Protein AF-A0A0K0DNT7-F1 (afdb_monomer)

Radius of gyration: 26.73 Å; Cα contacts (8 Å, |Δi|>4): 249; chains: 1; bounding box: 88×48×44 Å

Structure (mmCIF, N/CA/C/O backbone):
data_AF-A0A0K0DNT7-F1
#
_entry.id   AF-A0A0K0DNT7-F1
#
loop_
_atom_site.group_PDB
_atom_site.id
_atom_site.type_symbol
_atom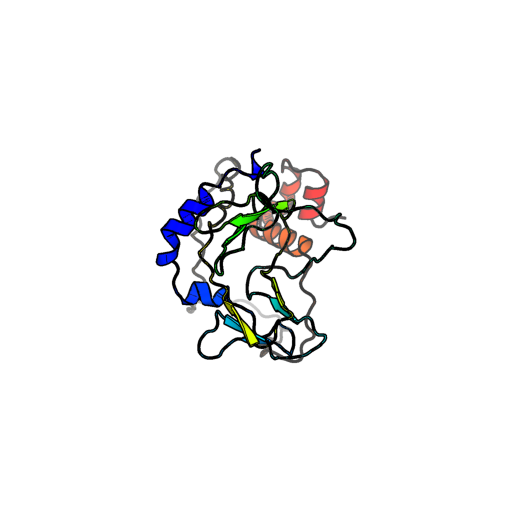_site.label_atom_id
_atom_site.label_alt_id
_atom_site.label_comp_id
_atom_site.label_asym_id
_atom_site.label_entity_id
_atom_site.label_seq_id
_atom_site.pdbx_PDB_ins_code
_atom_site.Cartn_x
_atom_site.Cartn_y
_atom_site.Cartn_z
_atom_site.occupancy
_atom_site.B_iso_or_equiv
_atom_site.auth_seq_id
_atom_site.auth_comp_id
_atom_site.auth_asym_id
_atom_site.auth_atom_id
_atom_site.pdbx_PDB_model_num
ATOM 1 N N . LEU A 1 1 ? 7.095 18.318 13.499 1.00 59.53 1 LEU A N 1
ATOM 2 C CA . LEU A 1 1 ? 7.289 17.580 14.770 1.00 59.53 1 LEU A CA 1
ATOM 3 C C . LEU A 1 1 ? 6.217 16.509 14.920 1.00 59.53 1 LEU A C 1
ATOM 5 O O . LEU A 1 1 ? 6.588 15.374 15.167 1.00 59.53 1 LEU A O 1
ATOM 9 N N . ASP A 1 2 ? 4.944 16.839 14.677 1.00 76.69 2 ASP A N 1
ATOM 10 C CA . ASP A 1 2 ? 3.830 15.874 14.696 1.00 76.69 2 ASP A CA 1
ATOM 11 C C . ASP A 1 2 ? 4.021 14.679 13.737 1.00 76.69 2 ASP A C 1
ATOM 13 O O . ASP A 1 2 ? 3.793 13.539 14.111 1.00 76.69 2 ASP A O 1
ATOM 17 N N . ASP A 1 3 ? 4.588 14.905 12.546 1.00 83.25 3 ASP A N 1
ATOM 18 C CA . ASP A 1 3 ? 4.867 13.862 11.538 1.00 83.25 3 ASP A CA 1
ATOM 19 C C . ASP A 1 3 ? 5.782 12.729 12.025 1.00 83.25 3 ASP A C 1
ATOM 21 O O . ASP A 1 3 ? 5.797 11.668 11.407 1.00 83.25 3 ASP A O 1
ATOM 25 N N . MET A 1 4 ? 6.539 12.947 13.106 1.00 84.44 4 MET A N 1
ATOM 26 C CA . MET A 1 4 ? 7.445 11.962 13.707 1.00 84.44 4 MET A CA 1
ATOM 27 C C . MET A 1 4 ? 6.843 11.259 14.926 1.00 84.44 4 MET A C 1
ATOM 29 O O . MET A 1 4 ? 7.483 10.376 15.498 1.00 84.44 4 MET A O 1
ATOM 33 N N . LEU A 1 5 ? 5.628 11.629 15.335 1.00 88.56 5 LEU A N 1
ATOM 34 C CA . LEU A 1 5 ? 4.928 10.964 16.424 1.00 88.56 5 LEU A CA 1
ATOM 35 C C . LEU A 1 5 ? 4.275 9.686 15.903 1.00 88.56 5 LEU A C 1
ATOM 37 O O . LEU A 1 5 ? 3.457 9.702 14.984 1.00 88.56 5 LEU A O 1
ATOM 41 N N . ARG A 1 6 ? 4.661 8.560 16.506 1.00 91.38 6 ARG A N 1
ATOM 42 C CA . ARG A 1 6 ? 4.090 7.248 16.205 1.00 91.38 6 ARG A CA 1
ATOM 43 C C . ARG A 1 6 ? 2.607 7.238 16.612 1.00 91.38 6 ARG A C 1
ATOM 45 O O . ARG A 1 6 ? 2.312 7.495 17.780 1.00 91.38 6 ARG A O 1
ATOM 52 N N . PRO A 1 7 ? 1.670 6.953 15.693 1.00 92.06 7 PRO A N 1
ATOM 53 C CA . PRO A 1 7 ? 0.245 7.034 15.992 1.00 92.06 7 PRO A CA 1
ATOM 54 C C . PRO A 1 7 ? -0.235 5.827 16.810 1.00 92.06 7 PRO A C 1
ATOM 56 O O . PRO A 1 7 ? 0.039 4.684 16.454 1.00 92.06 7 PRO A O 1
ATOM 59 N N . ALA A 1 8 ? -1.057 6.056 17.840 1.00 92.75 8 ALA A N 1
ATOM 60 C CA . ALA A 1 8 ? -1.612 4.984 18.682 1.00 92.75 8 ALA A CA 1
ATOM 61 C C . ALA A 1 8 ? -2.459 3.957 17.896 1.00 92.75 8 ALA A C 1
ATOM 63 O O . ALA A 1 8 ? -2.494 2.777 18.243 1.00 92.75 8 ALA A O 1
ATOM 64 N N . LYS A 1 9 ? -3.101 4.389 16.795 1.00 91.75 9 LYS A N 1
ATOM 65 C CA . LYS A 1 9 ? -3.813 3.506 15.851 1.00 91.75 9 LYS A CA 1
ATOM 66 C C . LYS A 1 9 ? -2.901 2.395 15.311 1.00 91.75 9 LYS A C 1
ATOM 68 O O . LYS A 1 9 ? -3.338 1.256 15.177 1.00 91.75 9 LYS A O 1
ATOM 73 N N . PHE A 1 10 ? -1.640 2.720 15.016 1.00 93.75 10 PHE A N 1
ATOM 74 C CA . PHE A 1 10 ? -0.671 1.756 14.497 1.00 93.75 10 PHE A CA 1
ATOM 75 C C . PHE A 1 10 ? -0.321 0.695 15.545 1.00 93.75 10 PHE A C 1
ATOM 77 O O . PHE A 1 10 ? -0.323 -0.494 15.230 1.00 93.75 10 PHE A O 1
ATOM 84 N N . ASP A 1 11 ? -0.115 1.099 16.800 1.00 93.31 11 ASP A N 1
ATOM 85 C CA . ASP A 1 11 ? 0.171 0.164 17.897 1.00 93.31 11 ASP A CA 1
ATOM 86 C C . ASP A 1 11 ? -1.003 -0.772 18.182 1.00 93.31 11 ASP A C 1
ATOM 88 O O . ASP A 1 11 ? -0.809 -1.971 18.390 1.00 93.31 11 ASP A O 1
ATOM 92 N N . PHE A 1 12 ? -2.228 -0.250 18.113 1.00 92.94 12 PHE A N 1
ATOM 93 C CA . PHE A 1 12 ? -3.435 -1.059 18.236 1.00 92.94 12 PHE A CA 1
ATOM 94 C C . PHE A 1 12 ? -3.534 -2.130 17.137 1.00 92.94 12 PHE A C 1
ATOM 96 O O . PHE A 1 12 ? -3.793 -3.298 17.435 1.00 92.94 12 PHE A O 1
ATOM 103 N N . ILE A 1 13 ? -3.291 -1.763 15.873 1.00 93.50 13 ILE A N 1
ATOM 104 C CA . ILE A 1 13 ? -3.304 -2.716 14.749 1.00 93.50 13 ILE A CA 1
ATOM 105 C C . ILE A 1 13 ? -2.209 -3.772 14.938 1.00 93.50 13 ILE A C 1
ATOM 107 O O . ILE A 1 13 ? -2.467 -4.966 14.804 1.00 93.50 13 ILE A O 1
ATOM 111 N N . LEU A 1 14 ? -0.998 -3.364 15.323 1.00 92.88 14 LEU A N 1
ATOM 112 C CA . LEU A 1 14 ? 0.107 -4.300 15.530 1.00 92.88 14 LEU A CA 1
ATOM 113 C C . LEU A 1 14 ? -0.177 -5.292 16.674 1.00 92.88 14 LEU A C 1
ATOM 115 O O . LEU A 1 14 ? 0.165 -6.472 16.564 1.00 92.88 14 LEU A O 1
ATOM 119 N N . GLY A 1 15 ? -0.848 -4.846 17.740 1.00 92.31 15 GLY A N 1
ATOM 120 C CA . GLY A 1 15 ? -1.302 -5.703 18.841 1.00 92.31 15 GLY A CA 1
ATOM 121 C C . GLY A 1 15 ? -2.483 -6.626 18.495 1.00 92.31 15 GLY A C 1
ATOM 122 O O . GLY A 1 15 ? -2.735 -7.591 19.219 1.00 92.31 15 GLY A O 1
ATOM 123 N N . SER A 1 16 ? -3.192 -6.358 17.392 1.00 89.75 16 SER A N 1
ATOM 124 C CA . SER A 1 16 ? -4.379 -7.103 16.936 1.00 89.75 16 SER A CA 1
ATOM 125 C C . SER A 1 16 ? -4.185 -7.873 15.615 1.00 89.75 16 SER A C 1
ATOM 127 O O . SER A 1 16 ? -5.133 -8.457 15.089 1.00 89.75 16 SER A O 1
ATOM 129 N N . GLN A 1 17 ? -2.948 -7.972 15.113 1.00 84.62 17 GLN A N 1
ATOM 130 C CA . GLN A 1 17 ? -2.619 -8.660 13.853 1.00 84.62 17 GLN A CA 1
ATOM 131 C C . GLN A 1 17 ? -2.946 -10.170 13.831 1.00 84.62 17 GLN A C 1
ATOM 133 O O . GLN A 1 17 ? -3.326 -10.722 12.803 1.00 84.62 17 GLN A O 1
ATOM 138 N N . GLN A 1 18 ? -2.814 -10.846 14.971 1.00 83.19 18 GLN A N 1
ATOM 139 C CA . GLN A 1 18 ? -3.161 -12.255 15.199 1.00 83.19 18 GLN A CA 1
ATOM 140 C C . GLN A 1 18 ? -4.662 -12.553 15.052 1.00 83.19 18 GLN A C 1
ATOM 142 O O . GLN A 1 18 ? -5.032 -13.702 14.823 1.00 83.19 18 GLN A O 1
ATOM 147 N N . LEU A 1 19 ? -5.526 -11.540 15.192 1.00 85.25 19 LEU A N 1
ATOM 148 C CA . LEU A 1 19 ? -6.973 -11.666 15.011 1.00 85.25 19 LEU A CA 1
ATOM 149 C C . LEU A 1 19 ? -7.369 -11.628 13.530 1.00 85.25 19 LEU A C 1
ATOM 151 O O . LEU A 1 19 ? -8.496 -11.985 13.184 1.00 85.25 19 LEU A O 1
ATOM 155 N N . ILE A 1 20 ? -6.462 -11.208 12.642 1.00 88.19 20 ILE A N 1
ATOM 156 C CA . ILE A 1 20 ? -6.735 -11.112 11.210 1.00 88.19 20 ILE A CA 1
ATOM 157 C C . ILE A 1 20 ? -6.593 -12.492 10.571 1.00 88.19 20 ILE A C 1
ATOM 159 O O . ILE A 1 20 ? -5.488 -12.992 10.343 1.00 88.19 20 ILE A O 1
ATOM 163 N N . GLY A 1 21 ? -7.736 -13.094 10.243 1.00 90.69 21 GLY A N 1
ATOM 164 C CA . GLY A 1 21 ? -7.794 -14.378 9.553 1.00 90.69 21 GLY A CA 1
ATOM 165 C C . GLY A 1 21 ? -7.072 -14.354 8.204 1.00 90.69 21 GLY A C 1
ATOM 166 O O . GLY A 1 21 ? -7.072 -13.347 7.493 1.00 90.69 21 GLY A O 1
ATOM 167 N N . ARG A 1 22 ? -6.493 -15.498 7.822 1.00 92.06 22 ARG A N 1
ATOM 168 C CA . ARG A 1 22 ? -5.750 -15.664 6.563 1.00 92.06 22 ARG A CA 1
ATOM 169 C C . ARG A 1 22 ? -6.555 -15.203 5.344 1.00 92.06 22 ARG A C 1
ATOM 171 O O . ARG A 1 22 ? -6.025 -14.450 4.543 1.00 92.06 22 ARG A O 1
ATOM 178 N N . GLN A 1 23 ? -7.835 -15.573 5.253 1.00 91.81 23 GLN A N 1
ATOM 179 C CA . GLN A 1 23 ? -8.710 -15.161 4.145 1.00 91.81 23 GLN A CA 1
ATOM 180 C C . GLN A 1 23 ? -8.767 -13.636 3.984 1.00 91.81 23 GLN A C 1
ATOM 182 O O . GLN A 1 23 ? -8.679 -13.129 2.871 1.00 91.81 23 GLN A O 1
ATOM 187 N N . THR A 1 24 ? -8.846 -12.892 5.092 1.00 90.00 24 THR A N 1
ATOM 188 C CA . THR A 1 24 ? -8.797 -11.427 5.057 1.00 90.00 24 THR A CA 1
ATOM 189 C C . THR A 1 24 ? -7.461 -10.951 4.505 1.00 90.00 24 THR A C 1
ATOM 191 O O . THR A 1 24 ? -7.443 -10.099 3.628 1.00 90.00 24 THR A O 1
ATOM 194 N N . GLN A 1 25 ? -6.338 -11.523 4.943 1.00 92.12 25 GLN A N 1
ATOM 195 C CA . GLN A 1 25 ? -5.030 -11.153 4.394 1.00 92.12 25 GLN A CA 1
ATOM 196 C C . GLN A 1 25 ? -4.957 -11.413 2.879 1.00 92.12 25 GLN A C 1
ATOM 198 O O . GLN A 1 25 ? -4.435 -10.580 2.140 1.00 92.12 25 GLN A O 1
ATOM 203 N N . GLU A 1 26 ? -5.512 -12.531 2.400 1.00 93.25 26 GLU A N 1
ATOM 204 C CA . GLU A 1 26 ? -5.497 -12.931 0.982 1.00 93.25 26 GLU A CA 1
ATOM 205 C C . GLU A 1 26 ? -6.299 -11.983 0.078 1.00 93.25 26 GLU A C 1
ATOM 207 O O . GLU A 1 26 ? -5.915 -11.756 -1.076 1.00 93.25 26 GLU A O 1
ATOM 212 N N . LEU A 1 27 ? -7.372 -11.380 0.603 1.00 91.25 27 LEU A N 1
ATOM 213 C CA . LEU A 1 27 ? -8.138 -10.332 -0.086 1.00 91.25 27 LEU A CA 1
ATOM 214 C C . LEU A 1 27 ? -7.315 -9.058 -0.313 1.00 91.25 27 LEU A C 1
ATOM 216 O O . LEU A 1 27 ? -7.611 -8.297 -1.229 1.00 91.25 27 LEU A O 1
ATOM 220 N N . HIS A 1 28 ? -6.276 -8.838 0.491 1.00 92.25 28 HIS A N 1
ATOM 221 C CA . HIS A 1 28 ? -5.383 -7.684 0.406 1.00 92.25 28 HIS A CA 1
ATOM 222 C C . HIS A 1 28 ? -4.001 -8.027 -0.171 1.00 92.25 28 HIS A C 1
ATOM 224 O O . HIS A 1 28 ? -3.139 -7.151 -0.230 1.00 92.25 28 HIS A O 1
ATOM 230 N N . ALA A 1 29 ? -3.782 -9.272 -0.602 1.00 95.44 29 ALA A N 1
ATOM 231 C CA . ALA A 1 29 ? -2.521 -9.726 -1.180 1.00 95.44 29 ALA A CA 1
ATOM 232 C C . ALA A 1 29 ? -2.249 -9.111 -2.568 1.00 95.44 29 ALA A C 1
ATOM 234 O O . ALA A 1 29 ? -3.039 -8.318 -3.096 1.00 95.44 29 ALA A O 1
ATOM 235 N N . TRP A 1 30 ? -1.122 -9.487 -3.176 1.00 97.00 30 TRP A N 1
ATOM 236 C CA . TRP A 1 30 ? -0.785 -9.099 -4.545 1.00 97.00 30 TRP A CA 1
ATOM 237 C C . TRP A 1 30 ? -1.853 -9.541 -5.546 1.00 97.00 30 TRP A C 1
ATOM 239 O O . TRP A 1 30 ? -2.438 -10.618 -5.419 1.00 97.00 30 TRP A O 1
ATOM 249 N N . ASN A 1 31 ? -2.112 -8.705 -6.549 1.00 94.50 31 ASN A N 1
ATOM 250 C CA . ASN A 1 31 ? -3.071 -8.995 -7.600 1.00 94.50 31 ASN A CA 1
ATOM 251 C C . ASN A 1 31 ? -2.368 -9.671 -8.795 1.00 94.50 31 ASN A C 1
ATOM 253 O O . ASN A 1 31 ? -1.605 -9.005 -9.499 1.00 94.50 31 ASN A O 1
ATOM 257 N N . PRO A 1 32 ? -2.613 -10.970 -9.059 1.00 92.88 32 PRO A N 1
ATOM 258 C CA . PRO A 1 32 ? -2.005 -11.664 -10.192 1.00 92.88 32 PRO A CA 1
ATOM 259 C C . PRO A 1 32 ? -2.476 -11.132 -11.552 1.00 92.88 32 PRO A C 1
ATOM 261 O O . PRO A 1 32 ? -1.768 -11.344 -12.536 1.00 92.88 32 PRO A O 1
ATOM 264 N N . ASP A 1 33 ? -3.610 -10.424 -11.595 1.00 93.19 33 ASP A N 1
ATOM 265 C CA . ASP A 1 33 ? -4.189 -9.838 -12.809 1.00 93.19 33 ASP A CA 1
ATOM 266 C C . ASP A 1 33 ? -3.729 -8.388 -13.051 1.00 93.19 33 ASP A C 1
ATOM 268 O O . ASP A 1 33 ? -4.019 -7.810 -14.097 1.00 93.19 33 ASP A O 1
ATOM 272 N N . ASP A 1 34 ? -3.007 -7.782 -12.100 1.00 90.94 34 ASP A N 1
ATOM 273 C CA . ASP A 1 34 ? -2.567 -6.383 -12.163 1.00 90.94 34 ASP A CA 1
ATOM 274 C C . ASP A 1 34 ? -1.071 -6.246 -11.841 1.00 90.94 34 ASP A C 1
ATOM 276 O O . ASP A 1 34 ? -0.642 -5.741 -10.795 1.00 90.94 34 ASP A O 1
ATOM 280 N N . ARG A 1 35 ? -0.267 -6.769 -12.770 1.00 93.00 35 ARG A N 1
ATOM 281 C CA . ARG A 1 35 ? 1.188 -6.905 -12.662 1.00 93.00 35 ARG A CA 1
ATOM 282 C C . ARG A 1 35 ? 1.878 -6.816 -14.019 1.00 93.00 35 ARG A C 1
ATOM 284 O O . ARG A 1 35 ? 1.267 -7.050 -15.059 1.00 93.00 35 ARG A O 1
ATOM 291 N N . SER A 1 36 ? 3.183 -6.565 -13.997 1.00 93.44 36 SER A N 1
ATOM 292 C CA . SER A 1 36 ? 4.046 -6.803 -15.154 1.00 93.44 36 SER A CA 1
ATOM 293 C C . SER A 1 36 ? 4.076 -8.289 -15.527 1.00 93.44 36 SER A C 1
ATOM 295 O O . SER A 1 36 ? 3.981 -9.171 -14.666 1.00 93.44 36 SER A O 1
ATOM 297 N N . LEU A 1 37 ? 4.288 -8.571 -16.813 1.00 93.19 37 LEU A N 1
ATOM 298 C CA . LEU A 1 37 ? 4.420 -9.930 -17.341 1.00 93.19 37 LEU A CA 1
ATOM 299 C C . LEU A 1 37 ? 5.624 -10.681 -16.751 1.00 93.19 37 LEU A C 1
ATOM 301 O O . LEU A 1 37 ? 5.571 -11.903 -16.649 1.00 93.19 37 LEU A O 1
ATOM 305 N N . ASN A 1 38 ? 6.669 -9.966 -16.315 1.00 93.56 38 ASN A N 1
ATOM 306 C CA . ASN A 1 38 ? 7.880 -10.566 -15.739 1.00 93.56 38 ASN A CA 1
ATOM 307 C C . ASN A 1 38 ? 7.774 -10.872 -14.236 1.00 93.56 38 ASN A C 1
ATOM 309 O O . ASN A 1 38 ? 8.744 -11.327 -13.633 1.00 93.56 38 ASN A O 1
ATOM 313 N N . ILE A 1 39 ? 6.634 -10.584 -13.612 1.00 96.56 39 ILE A N 1
ATOM 314 C CA . ILE A 1 39 ? 6.355 -10.900 -12.209 1.00 96.56 39 ILE A CA 1
ATOM 315 C C . ILE A 1 39 ? 5.292 -11.986 -12.178 1.00 96.56 39 ILE A C 1
ATOM 317 O O . ILE A 1 39 ? 4.360 -11.911 -12.961 1.00 96.56 39 ILE A O 1
ATOM 321 N N . PHE A 1 40 ? 5.352 -12.942 -11.261 1.00 97.69 40 PHE A N 1
ATOM 322 C CA . PHE A 1 40 ? 4.220 -13.825 -10.968 1.00 97.69 40 PHE A CA 1
ATOM 323 C C . PHE A 1 40 ? 4.014 -13.932 -9.458 1.00 97.69 40 PHE A C 1
ATOM 325 O O . PHE A 1 40 ? 4.962 -13.810 -8.687 1.00 97.69 40 PHE A O 1
ATOM 332 N N . VAL A 1 41 ? 2.765 -14.120 -9.032 1.00 97.94 41 VAL A N 1
ATOM 333 C CA . VAL A 1 41 ? 2.438 -14.448 -7.637 1.00 97.94 41 VAL A CA 1
ATOM 334 C C . VAL A 1 41 ? 2.636 -15.950 -7.459 1.00 97.94 41 VAL A C 1
ATOM 336 O O . VAL A 1 41 ? 2.239 -16.707 -8.343 1.00 97.94 41 VAL A O 1
ATOM 339 N N . LYS A 1 42 ? 3.278 -16.379 -6.371 1.00 98.00 42 LYS A N 1
ATOM 340 C CA . LYS A 1 42 ? 3.585 -17.797 -6.152 1.00 98.00 42 LYS A CA 1
ATOM 341 C C . LYS A 1 42 ? 2.307 -18.593 -5.862 1.00 98.00 42 LYS A C 1
ATOM 343 O O . LYS A 1 42 ? 1.431 -18.118 -5.140 1.00 98.00 42 LYS A O 1
ATOM 348 N N . ASP A 1 43 ? 2.223 -19.810 -6.397 1.00 95.12 43 ASP A N 1
ATOM 349 C CA . ASP A 1 43 ? 1.051 -20.683 -6.230 1.00 95.12 43 ASP A CA 1
ATOM 350 C C . ASP A 1 43 ? 0.922 -21.225 -4.795 1.00 95.12 43 ASP A C 1
ATOM 352 O O . ASP A 1 43 ? -0.183 -21.435 -4.295 1.00 95.12 43 ASP A O 1
ATOM 356 N N . ASP A 1 44 ? 2.055 -21.437 -4.120 1.00 96.06 44 ASP A N 1
ATOM 357 C CA . ASP A 1 44 ? 2.142 -21.921 -2.739 1.00 96.06 44 ASP A CA 1
ATOM 358 C C . ASP A 1 44 ? 2.025 -20.796 -1.697 1.00 96.06 44 ASP A C 1
ATOM 360 O O . ASP A 1 44 ? 1.589 -21.036 -0.567 1.00 96.06 44 ASP A O 1
ATOM 364 N N . ASP A 1 45 ? 2.367 -19.564 -2.080 1.00 97.38 45 ASP A N 1
ATOM 365 C CA . ASP A 1 45 ? 2.301 -18.377 -1.231 1.00 97.38 45 ASP A CA 1
ATOM 366 C C . ASP A 1 45 ? 1.781 -17.147 -1.987 1.00 97.38 45 ASP A C 1
ATOM 368 O O . ASP A 1 45 ? 2.533 -16.343 -2.542 1.00 97.38 45 ASP A O 1
ATOM 372 N N . CYS A 1 46 ? 0.466 -16.944 -1.923 1.00 96.06 46 CYS A N 1
ATOM 373 C CA . CYS A 1 46 ? -0.192 -15.820 -2.585 1.00 96.06 46 CYS A CA 1
ATOM 374 C C . CYS A 1 46 ? 0.184 -14.429 -2.030 1.00 96.06 46 CYS A C 1
ATOM 376 O O . CYS A 1 46 ? -0.185 -13.415 -2.627 1.00 96.06 46 CYS A O 1
ATOM 378 N N . PHE A 1 47 ? 0.908 -14.353 -0.907 1.00 97.50 47 PHE A N 1
ATOM 379 C CA . PHE A 1 47 ? 1.413 -13.092 -0.354 1.00 97.50 47 PHE A CA 1
ATOM 380 C C . PHE A 1 47 ? 2.712 -12.640 -1.009 1.00 97.50 47 PHE A C 1
ATOM 382 O O . PHE A 1 47 ? 3.114 -11.492 -0.817 1.00 97.50 47 PHE A O 1
ATOM 389 N N . THR A 1 48 ? 3.362 -13.512 -1.776 1.00 98.38 48 THR A N 1
ATOM 390 C CA . THR A 1 48 ? 4.699 -13.289 -2.315 1.00 98.38 48 THR A CA 1
ATOM 391 C C . THR A 1 48 ? 4.672 -13.325 -3.832 1.00 98.38 48 THR A C 1
ATOM 393 O O . THR A 1 48 ? 4.153 -14.260 -4.443 1.00 98.38 48 THR A O 1
ATOM 396 N N . PHE A 1 49 ? 5.254 -12.303 -4.458 1.00 98.50 49 PHE A N 1
ATOM 397 C CA . PHE A 1 49 ? 5.558 -12.355 -5.885 1.00 98.50 49 PHE A CA 1
ATOM 398 C C . PHE A 1 49 ? 7.030 -12.678 -6.110 1.00 98.50 49 PHE A C 1
ATOM 400 O O . PHE A 1 49 ? 7.871 -12.310 -5.293 1.00 98.50 49 PHE A O 1
ATOM 407 N N . HIS A 1 50 ? 7.332 -13.301 -7.244 1.00 98.62 50 HIS A N 1
ATOM 408 C CA . HIS A 1 50 ? 8.679 -13.534 -7.751 1.00 98.62 50 HIS A CA 1
ATOM 409 C C . HIS A 1 50 ? 8.872 -12.782 -9.072 1.00 98.62 50 HIS A C 1
ATOM 411 O O . HIS A 1 50 ? 7.972 -12.754 -9.918 1.00 98.62 50 HIS A O 1
ATOM 417 N N . ARG A 1 51 ? 10.048 -12.179 -9.269 1.00 98.06 51 ARG A N 1
ATOM 418 C CA . ARG A 1 51 ? 10.417 -11.494 -10.518 1.00 98.06 51 ARG A CA 1
ATOM 419 C C . ARG A 1 51 ? 11.396 -12.324 -11.351 1.00 98.06 51 ARG A C 1
ATOM 421 O O . ARG A 1 51 ? 12.472 -12.681 -10.876 1.00 98.06 51 ARG A O 1
ATOM 428 N N . HIS A 1 52 ? 11.078 -12.561 -12.622 1.00 96.38 52 HIS A N 1
ATOM 429 C CA . HIS A 1 52 ? 11.989 -13.203 -13.571 1.00 96.38 52 HIS A CA 1
ATOM 430 C C . HIS A 1 52 ? 13.278 -12.379 -13.791 1.00 96.38 52 HIS A C 1
ATOM 432 O O . HIS A 1 52 ? 13.244 -11.147 -13.735 1.00 96.38 52 HIS A O 1
ATOM 438 N N . PRO A 1 53 ? 14.430 -13.019 -14.067 1.00 96.88 53 PRO A N 1
ATOM 439 C CA . PRO A 1 53 ? 15.716 -12.342 -14.247 1.00 96.88 53 PRO A CA 1
ATOM 440 C C . PRO A 1 53 ? 15.824 -11.659 -15.620 1.00 96.88 53 PRO A C 1
ATOM 442 O O . PRO A 1 53 ? 16.581 -12.080 -16.492 1.00 96.88 53 PRO A O 1
ATOM 445 N N . VAL A 1 54 ? 15.056 -10.588 -15.818 1.00 93.75 54 VAL A N 1
ATOM 446 C CA . VAL A 1 54 ? 15.036 -9.811 -17.064 1.00 93.75 54 VAL A CA 1
ATOM 447 C C . VAL A 1 54 ? 15.919 -8.575 -16.912 1.00 93.75 54 VAL A C 1
ATOM 449 O O . VAL A 1 54 ? 15.668 -7.718 -16.059 1.00 93.75 54 VAL A O 1
ATOM 452 N N . ALA A 1 55 ? 16.969 -8.493 -17.731 1.00 91.62 55 ALA A N 1
ATOM 453 C CA . ALA A 1 55 ? 17.878 -7.352 -17.766 1.00 91.62 55 ALA A CA 1
ATOM 454 C C . ALA A 1 55 ? 17.196 -6.107 -18.354 1.00 91.62 55 ALA A C 1
ATOM 456 O O . ALA A 1 55 ? 16.318 -6.221 -19.206 1.00 91.62 55 ALA A O 1
ATOM 457 N N . GLN A 1 56 ? 17.641 -4.918 -17.928 1.00 91.31 56 GLN A N 1
ATOM 458 C CA . GLN A 1 56 ? 17.155 -3.625 -18.440 1.00 91.31 56 GLN A CA 1
ATOM 459 C C . GLN A 1 56 ? 15.624 -3.475 -18.364 1.00 91.31 56 GLN A C 1
ATOM 461 O O . GLN A 1 56 ? 14.991 -2.919 -19.259 1.00 91.31 56 GLN A O 1
ATOM 466 N N . SER A 1 57 ? 15.024 -3.992 -17.290 1.00 84.31 57 SER A N 1
ATOM 467 C CA . SER A 1 57 ? 13.581 -3.966 -17.074 1.00 84.31 57 SER A CA 1
ATOM 468 C C . SER A 1 57 ? 13.256 -3.553 -15.639 1.00 84.31 57 SER A C 1
ATOM 470 O O . SER A 1 57 ? 13.955 -3.934 -14.699 1.00 84.31 57 SER A O 1
ATOM 472 N N . THR A 1 58 ? 12.189 -2.766 -15.498 1.00 88.94 58 THR A N 1
ATOM 473 C CA . THR A 1 58 ? 11.574 -2.399 -14.221 1.00 88.94 58 THR A CA 1
ATOM 474 C C . THR A 1 58 ? 10.146 -2.906 -14.245 1.00 88.94 58 THR A C 1
ATOM 476 O O . THR A 1 58 ? 9.382 -2.567 -15.149 1.00 88.94 58 THR 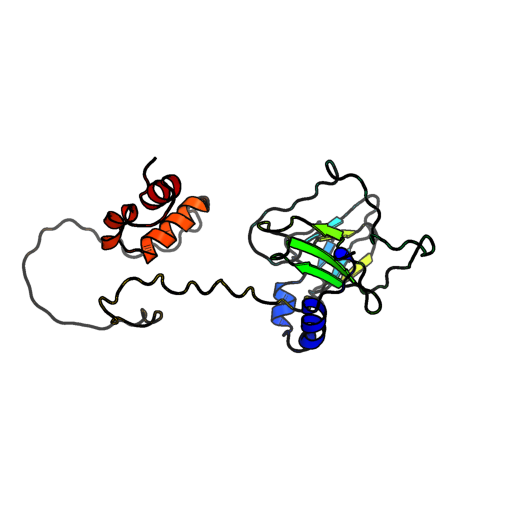A O 1
ATOM 479 N N . ASP A 1 59 ? 9.781 -3.693 -13.243 1.00 86.94 59 ASP A N 1
ATOM 480 C CA . ASP A 1 59 ? 8.510 -4.402 -13.210 1.00 86.94 59 ASP A CA 1
ATOM 481 C C . ASP A 1 59 ? 7.730 -4.044 -11.950 1.00 86.94 59 ASP A C 1
ATOM 483 O O . ASP A 1 59 ? 8.307 -3.950 -10.867 1.00 86.94 59 ASP A O 1
ATOM 487 N N . CYS A 1 60 ? 6.417 -3.858 -12.086 1.00 93.00 60 CYS A N 1
ATOM 488 C CA . CYS A 1 60 ? 5.548 -3.456 -10.983 1.00 93.00 60 CYS A CA 1
ATOM 489 C C . CYS A 1 60 ? 4.385 -4.431 -10.783 1.00 93.00 60 CYS A C 1
ATOM 491 O O . CYS A 1 60 ? 3.948 -5.087 -11.728 1.00 93.00 60 CYS A O 1
ATOM 493 N N . ILE A 1 61 ? 3.846 -4.470 -9.567 1.00 91.31 61 ILE A N 1
ATOM 494 C CA . ILE A 1 61 ? 2.626 -5.209 -9.216 1.00 91.31 61 ILE A CA 1
ATOM 495 C C . ILE A 1 61 ? 1.827 -4.446 -8.161 1.00 91.31 61 ILE A C 1
ATOM 497 O O . ILE A 1 61 ? 2.414 -3.854 -7.250 1.00 91.31 61 ILE A O 1
ATOM 501 N N . ARG A 1 62 ? 0.496 -4.438 -8.303 1.00 92.56 62 ARG A N 1
ATOM 502 C CA . ARG A 1 62 ? -0.446 -3.825 -7.353 1.00 92.56 62 ARG A CA 1
ATOM 503 C C . ARG A 1 62 ? -1.118 -4.867 -6.455 1.00 92.56 62 ARG A C 1
ATOM 505 O O . ARG A 1 62 ? -1.227 -6.036 -6.813 1.00 92.56 62 ARG A O 1
ATOM 512 N N . GLY A 1 63 ? -1.567 -4.450 -5.272 1.00 89.88 63 GLY A N 1
ATOM 513 C CA . GLY A 1 63 ? -2.431 -5.246 -4.387 1.00 89.88 63 GLY A CA 1
ATOM 514 C C . GLY A 1 63 ? -3.898 -5.299 -4.849 1.00 89.88 63 GLY A C 1
ATOM 515 O O . GLY A 1 63 ? -4.339 -4.448 -5.618 1.00 89.88 63 GLY A O 1
ATOM 516 N N . LYS A 1 64 ? -4.671 -6.281 -4.363 1.00 87.12 64 LYS A N 1
ATOM 517 C CA . LYS A 1 64 ? -6.073 -6.543 -4.772 1.00 87.12 64 LYS A CA 1
ATOM 518 C C . LYS A 1 64 ? -7.119 -5.505 -4.301 1.00 87.12 64 LYS A C 1
ATOM 520 O O . LYS A 1 64 ? -8.124 -5.318 -4.980 1.00 87.12 64 LYS A O 1
ATOM 525 N N . VAL A 1 65 ? -6.929 -4.825 -3.164 1.00 75.25 65 VAL A N 1
ATOM 526 C CA . VAL A 1 65 ? -7.934 -3.935 -2.510 1.00 75.25 65 VAL A CA 1
ATOM 527 C C . VAL A 1 65 ? -7.262 -2.600 -2.100 1.00 75.25 65 VAL A C 1
ATOM 529 O O . VAL A 1 65 ? -6.093 -2.630 -1.725 1.00 75.25 65 VAL A O 1
ATOM 532 N N . SER A 1 66 ? -7.879 -1.397 -2.155 1.00 52.28 66 SER A N 1
ATOM 533 C CA . SER A 1 66 ? -9.310 -1.024 -2.028 1.00 52.28 66 SER A CA 1
ATOM 534 C C . SER A 1 66 ? -9.858 -0.004 -3.055 1.00 52.28 66 SER A C 1
ATOM 536 O O . SER A 1 66 ? -9.166 0.452 -3.950 1.00 52.28 66 SER A O 1
ATOM 538 N N . SER A 1 67 ? -11.158 0.288 -2.930 1.00 41.66 67 SER A N 1
ATOM 539 C CA . SER A 1 67 ? -12.131 0.808 -3.903 1.00 41.66 67 SER A CA 1
ATOM 540 C C . SER A 1 67 ? -11.841 2.147 -4.594 1.00 41.66 67 SER A C 1
ATOM 542 O O . SER A 1 67 ? -11.653 3.150 -3.912 1.00 41.66 67 SER A O 1
ATOM 544 N N . ARG A 1 68 ? -12.056 2.154 -5.927 1.00 41.34 68 ARG A N 1
ATOM 545 C CA . ARG A 1 68 ? -12.127 3.264 -6.918 1.00 41.34 68 ARG A CA 1
ATOM 546 C C . ARG A 1 68 ? -10.828 3.722 -7.615 1.00 41.34 68 ARG A C 1
ATOM 548 O O . ARG A 1 68 ? -10.527 4.900 -7.669 1.00 41.34 68 ARG A O 1
ATOM 555 N N . GLY A 1 69 ? -10.151 2.799 -8.292 1.00 33.50 69 GLY A N 1
ATOM 556 C CA . GLY A 1 69 ? -9.985 2.910 -9.750 1.00 33.50 69 GLY A CA 1
ATOM 557 C C . GLY A 1 69 ? -9.066 3.974 -10.362 1.00 33.50 69 GLY A C 1
ATOM 558 O O . GLY A 1 69 ? -9.142 4.130 -11.575 1.00 33.50 69 GLY A O 1
ATOM 559 N N . GLU A 1 70 ? -8.190 4.656 -9.623 1.00 37.44 70 GLU A N 1
ATOM 560 C CA . GLU A 1 70 ? -7.151 5.508 -10.232 1.00 37.44 70 GLU A CA 1
ATOM 561 C C . GLU A 1 70 ? -5.811 5.372 -9.491 1.00 37.44 70 GLU A C 1
ATOM 563 O O . GLU A 1 70 ? -5.759 5.383 -8.264 1.00 37.44 70 GLU A O 1
ATOM 568 N N . CYS A 1 71 ? -4.712 5.215 -10.238 1.00 34.00 71 CYS A N 1
ATOM 569 C CA . CYS A 1 71 ? -3.351 5.170 -9.705 1.00 34.00 71 CYS A CA 1
ATOM 570 C C . CYS A 1 71 ? -2.608 6.466 -10.049 1.00 34.00 71 CYS A C 1
ATOM 572 O O . CYS A 1 71 ? -2.594 6.886 -11.205 1.00 34.00 71 CYS A O 1
ATOM 574 N N . HIS A 1 72 ? -1.940 7.075 -9.069 1.00 43.84 72 HIS A N 1
ATOM 575 C CA . HIS A 1 72 ? -1.130 8.271 -9.293 1.00 43.84 72 HIS A CA 1
ATOM 576 C C . HIS A 1 72 ? 0.347 7.973 -9.023 1.00 43.84 72 HIS A C 1
ATOM 578 O O . HIS A 1 72 ? 0.716 7.578 -7.922 1.00 43.84 72 HIS A O 1
ATOM 584 N N . HIS A 1 73 ? 1.190 8.206 -10.026 1.00 47.31 73 HIS A N 1
ATOM 585 C CA . HIS A 1 73 ? 2.630 8.383 -9.870 1.00 47.31 73 HIS A CA 1
ATOM 586 C C . HIS A 1 73 ? 2.953 9.769 -10.430 1.00 47.31 73 HIS A C 1
ATOM 588 O O . HIS A 1 73 ? 2.883 9.963 -11.640 1.00 47.31 73 HIS A O 1
ATOM 594 N N . ASP A 1 74 ? 3.241 10.742 -9.565 1.00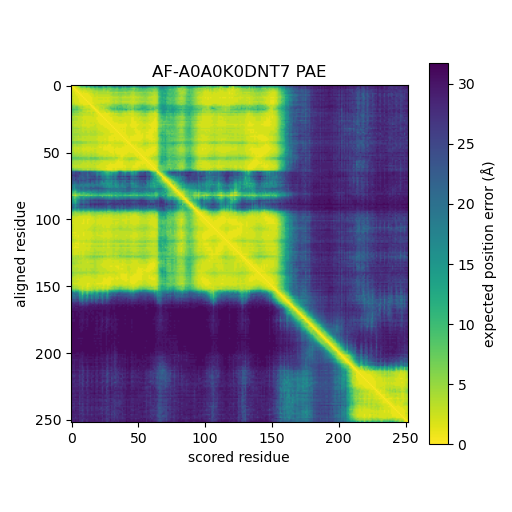 53.66 74 ASP A N 1
ATOM 595 C CA . ASP A 1 74 ? 3.516 12.124 -9.981 1.00 53.66 74 ASP A CA 1
AT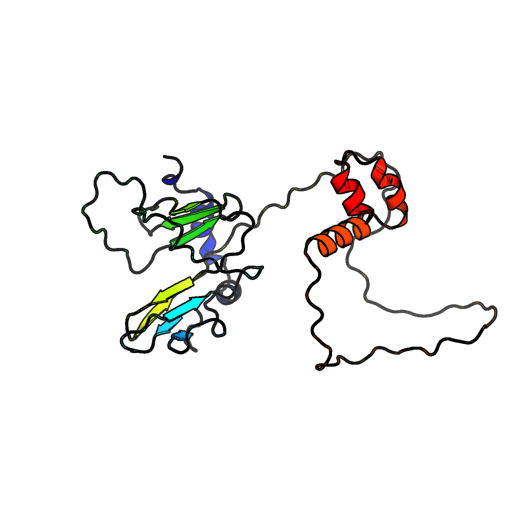OM 596 C C . ASP A 1 74 ? 4.950 12.544 -9.635 1.00 53.66 74 ASP A C 1
ATOM 598 O O . ASP A 1 74 ? 5.199 13.551 -8.977 1.00 53.66 74 ASP A O 1
ATOM 602 N N . SER A 1 75 ? 5.926 11.745 -10.079 1.00 54.09 75 SER 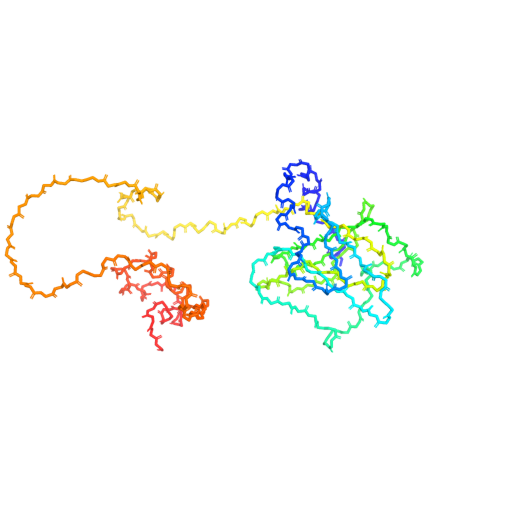A N 1
ATOM 603 C CA . SER A 1 75 ? 7.347 12.110 -9.985 1.00 54.09 75 SER A CA 1
ATOM 604 C C . SER A 1 75 ? 7.702 13.340 -10.824 1.00 54.09 75 SER A C 1
ATOM 606 O O . SER A 1 75 ? 8.739 13.953 -10.594 1.00 54.09 75 SER A O 1
ATOM 608 N N . LYS A 1 76 ? 6.848 13.725 -11.782 1.00 55.91 76 LYS A N 1
ATOM 609 C CA . LYS A 1 76 ? 7.069 14.894 -12.641 1.00 55.91 76 LYS A CA 1
ATOM 610 C C . LYS A 1 76 ? 6.705 16.215 -11.952 1.00 55.91 76 LYS A C 1
ATOM 612 O O . LYS A 1 76 ? 7.355 17.209 -12.257 1.00 55.91 76 LYS A O 1
ATOM 617 N N . ASN A 1 77 ? 5.745 16.231 -11.019 1.00 55.62 77 ASN A N 1
ATOM 618 C CA . ASN A 1 77 ? 5.413 17.431 -10.232 1.00 55.62 77 ASN A CA 1
ATOM 619 C C . ASN A 1 77 ? 5.913 17.414 -8.779 1.00 55.62 77 ASN A C 1
ATOM 621 O O . ASN A 1 77 ? 5.753 18.421 -8.088 1.00 55.62 77 ASN A O 1
ATOM 625 N N . CYS A 1 78 ? 6.484 16.317 -8.273 1.00 51.91 78 CYS A N 1
ATOM 626 C CA . CYS A 1 78 ? 7.052 16.293 -6.922 1.00 51.91 78 CYS A CA 1
ATOM 627 C C . CYS A 1 78 ? 8.554 16.568 -6.936 1.00 51.91 78 CYS A C 1
ATOM 629 O O . CYS A 1 78 ? 9.333 15.782 -7.472 1.00 51.91 78 CYS A O 1
ATOM 631 N N . ALA A 1 79 ? 8.973 17.658 -6.286 1.00 51.44 79 ALA A N 1
ATOM 632 C CA . ALA A 1 79 ? 10.377 17.852 -5.944 1.00 51.44 79 ALA A CA 1
ATOM 633 C C . ALA A 1 79 ? 10.853 16.678 -5.076 1.00 51.44 79 ALA A C 1
ATOM 635 O O . ALA A 1 79 ? 10.159 16.269 -4.144 1.00 51.44 79 ALA A O 1
ATOM 636 N N . SER A 1 80 ? 12.037 16.140 -5.373 1.00 57.44 80 SER A N 1
ATOM 637 C CA . SER A 1 80 ? 12.646 15.096 -4.551 1.00 57.44 80 SER A CA 1
ATOM 638 C C . SER A 1 80 ? 12.817 15.606 -3.121 1.00 57.44 80 SER A C 1
ATOM 640 O O . SER A 1 80 ? 13.511 16.601 -2.904 1.00 57.44 80 SER A O 1
ATOM 642 N N . TRP A 1 81 ? 12.222 14.921 -2.150 1.00 60.62 81 TRP A N 1
ATOM 643 C CA . TRP A 1 81 ? 12.497 15.146 -0.735 1.00 60.62 81 TRP A CA 1
ATOM 644 C C . TRP A 1 81 ? 13.274 13.965 -0.166 1.00 60.62 81 TRP A C 1
ATOM 646 O O . TRP A 1 81 ? 13.165 12.832 -0.636 1.00 60.62 81 TRP A O 1
ATOM 656 N N . GLN A 1 82 ? 14.072 14.233 0.861 1.00 62.47 82 GLN A N 1
ATOM 657 C CA . GLN A 1 82 ? 14.748 13.185 1.611 1.00 62.47 82 GLN A CA 1
ATOM 658 C C . GLN A 1 82 ? 13.795 12.633 2.672 1.00 62.47 82 GLN A C 1
ATOM 660 O O . GLN A 1 82 ? 13.185 13.391 3.426 1.00 62.47 82 GLN A O 1
ATOM 665 N N . TYR A 1 83 ? 13.667 11.312 2.711 1.00 67.31 83 TYR A N 1
ATOM 666 C CA . TYR A 1 83 ? 12.883 10.576 3.695 1.00 67.31 83 TYR A CA 1
ATOM 667 C C . TYR A 1 83 ? 13.784 9.514 4.339 1.00 67.31 83 TYR A C 1
ATOM 669 O O . TYR A 1 83 ? 14.569 8.906 3.604 1.00 67.31 83 TYR A O 1
ATOM 677 N N . PRO A 1 84 ? 13.695 9.246 5.656 1.00 65.94 84 PRO A N 1
ATOM 678 C CA . PRO A 1 84 ? 12.794 9.821 6.671 1.00 65.94 84 PRO A CA 1
ATOM 679 C C . PRO A 1 84 ? 12.997 11.318 6.953 1.00 65.94 84 PRO A C 1
ATOM 681 O O . PRO A 1 84 ? 14.128 11.798 7.028 1.00 65.94 84 PRO A O 1
ATOM 684 N N . THR A 1 85 ? 11.908 12.065 7.142 1.00 58.81 85 THR A N 1
ATOM 685 C CA . THR A 1 85 ? 11.936 13.517 7.386 1.00 58.81 85 THR A CA 1
ATOM 686 C C . THR A 1 85 ? 12.344 13.813 8.834 1.00 58.81 85 THR A C 1
ATOM 688 O O . THR A 1 85 ? 11.702 13.347 9.763 1.00 58.81 85 THR A O 1
ATOM 691 N N . GLY A 1 86 ? 13.375 14.630 9.072 1.00 52.72 86 GLY A N 1
ATOM 692 C CA . GLY A 1 86 ? 13.658 15.145 10.423 1.00 52.72 86 GLY A CA 1
ATOM 693 C C . GLY A 1 86 ? 14.519 14.256 11.326 1.00 52.72 86 GLY A C 1
ATOM 694 O O . GLY A 1 86 ? 14.333 14.277 12.540 1.00 52.72 86 GLY A O 1
ATOM 695 N N . VAL A 1 87 ? 15.492 13.530 10.766 1.00 51.69 87 VAL A N 1
ATOM 696 C CA . VAL A 1 87 ? 16.556 12.877 11.547 1.00 51.69 87 VAL A CA 1
ATOM 697 C C . VAL A 1 87 ? 17.857 13.679 11.392 1.00 51.69 87 VAL A C 1
ATOM 699 O O . VAL A 1 87 ? 18.585 13.463 10.426 1.00 51.69 87 VAL A O 1
ATOM 702 N N . PRO A 1 88 ? 18.190 14.616 12.304 1.00 46.47 88 PRO A N 1
ATOM 703 C CA . PRO A 1 88 ? 19.287 15.561 12.076 1.00 46.47 88 PRO A CA 1
ATOM 704 C C . PRO A 1 88 ? 20.693 14.953 12.233 1.00 46.47 88 PRO A C 1
ATOM 706 O O . PRO A 1 88 ? 21.673 15.665 12.057 1.00 46.47 88 PRO A O 1
ATOM 709 N N . LEU A 1 89 ? 20.819 13.673 12.617 1.00 46.12 89 LEU A N 1
ATOM 710 C CA . LEU A 1 89 ? 22.075 13.098 13.125 1.00 46.12 89 LEU A CA 1
ATOM 711 C C . LEU A 1 89 ? 22.273 11.598 12.824 1.00 46.12 89 LEU A C 1
ATOM 713 O O . LEU A 1 89 ? 22.852 10.892 13.648 1.00 46.12 89 LEU A O 1
ATOM 717 N N . ARG A 1 90 ? 21.797 11.055 11.695 1.00 55.94 90 ARG A N 1
ATOM 718 C CA . ARG A 1 90 ? 22.099 9.646 11.358 1.00 55.94 90 ARG A CA 1
ATOM 719 C C . ARG A 1 90 ? 23.078 9.525 10.186 1.00 55.94 90 ARG A C 1
ATOM 721 O O . ARG A 1 90 ? 22.990 10.317 9.249 1.00 55.94 90 ARG A O 1
ATOM 728 N N . PRO A 1 91 ? 24.035 8.572 10.249 1.00 53.12 91 PRO A N 1
ATOM 729 C CA . PRO A 1 91 ? 24.963 8.312 9.154 1.00 53.12 91 PRO A CA 1
ATOM 730 C C . PRO A 1 91 ? 24.176 8.001 7.879 1.00 53.12 91 PRO A C 1
ATOM 732 O O . PRO A 1 91 ? 23.089 7.435 7.947 1.00 53.12 91 PRO A O 1
ATOM 735 N N . ALA A 1 92 ? 24.733 8.392 6.732 1.00 55.59 92 ALA A N 1
ATOM 736 C CA . ALA A 1 92 ? 24.073 8.510 5.428 1.00 55.59 92 ALA A CA 1
ATOM 737 C C . ALA A 1 92 ? 23.336 7.258 4.893 1.00 55.59 92 ALA A C 1
ATOM 739 O O . ALA A 1 92 ? 22.706 7.343 3.846 1.00 55.59 92 ALA A O 1
ATOM 740 N N . TYR A 1 93 ? 23.392 6.120 5.586 1.00 56.16 93 TYR A N 1
ATOM 741 C CA . TYR A 1 93 ? 22.686 4.886 5.264 1.00 56.16 93 TYR A CA 1
ATOM 742 C C . TYR A 1 93 ? 22.276 4.174 6.556 1.00 56.16 93 TYR A C 1
ATOM 744 O O . TYR A 1 93 ? 23.116 3.616 7.260 1.00 56.16 93 TYR A O 1
ATOM 752 N N . ILE A 1 94 ? 20.979 4.158 6.858 1.00 63.72 94 ILE A N 1
ATOM 753 C CA . ILE A 1 94 ? 20.419 3.140 7.750 1.00 63.72 94 ILE A CA 1
ATOM 754 C C . ILE A 1 94 ? 19.991 2.001 6.830 1.00 63.72 94 ILE A C 1
ATOM 756 O O . ILE A 1 94 ? 19.156 2.244 5.954 1.00 63.72 94 ILE A O 1
ATOM 760 N N . PRO A 1 95 ? 20.546 0.789 6.973 1.00 73.06 95 PRO A N 1
ATOM 761 C CA . PRO A 1 95 ? 20.041 -0.348 6.224 1.00 73.06 95 PRO A CA 1
ATOM 762 C C . PRO A 1 95 ? 18.563 -0.537 6.576 1.00 73.06 95 PRO A C 1
ATOM 764 O O . PRO A 1 95 ? 18.203 -0.646 7.749 1.00 73.06 95 PRO A O 1
ATOM 767 N N . ILE A 1 96 ? 17.703 -0.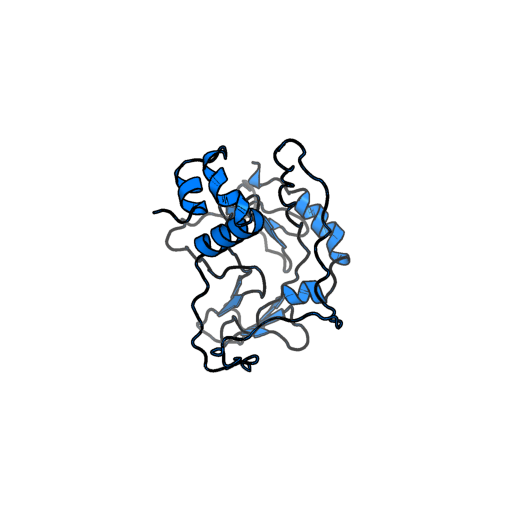519 5.559 1.00 78.06 96 ILE A N 1
ATOM 768 C CA . ILE A 1 96 ? 16.292 -0.857 5.732 1.00 78.06 96 ILE A CA 1
ATOM 769 C C . ILE A 1 96 ? 16.248 -2.366 6.006 1.00 78.06 96 ILE A C 1
ATOM 771 O O . ILE A 1 96 ? 16.801 -3.118 5.202 1.00 78.06 96 ILE A O 1
ATOM 775 N N . PRO A 1 97 ? 15.647 -2.819 7.120 1.00 89.06 97 PRO A N 1
ATOM 776 C CA . PRO A 1 97 ? 15.501 -4.245 7.381 1.00 89.06 97 PRO A CA 1
ATOM 777 C C . PRO A 1 97 ? 14.646 -4.922 6.305 1.00 89.06 97 PRO A C 1
ATOM 779 O O . PRO A 1 97 ? 13.807 -4.274 5.678 1.00 89.06 97 PRO A O 1
ATOM 782 N N . ASP A 1 98 ? 14.767 -6.244 6.174 1.00 91.38 98 ASP A N 1
ATOM 783 C CA . ASP A 1 98 ? 13.956 -7.042 5.237 1.00 91.38 98 ASP A CA 1
ATOM 784 C C . ASP A 1 98 ? 12.443 -6.857 5.452 1.00 91.38 98 ASP A C 1
ATOM 786 O O . ASP A 1 98 ? 11.641 -7.000 4.530 1.00 91.38 98 ASP A O 1
ATOM 790 N N . LYS A 1 99 ? 12.051 -6.511 6.684 1.00 94.62 99 LYS A N 1
ATOM 791 C CA . LYS A 1 99 ? 10.678 -6.218 7.078 1.00 94.62 99 LYS A CA 1
ATOM 792 C C . LYS A 1 99 ? 10.537 -4.765 7.521 1.00 94.62 99 LYS A C 1
ATOM 794 O O . LYS A 1 99 ? 11.201 -4.299 8.447 1.00 94.62 99 LYS A O 1
ATOM 799 N N . PHE A 1 100 ? 9.572 -4.086 6.922 1.00 94.69 100 PHE A N 1
ATOM 800 C CA . PHE A 1 100 ? 9.104 -2.771 7.334 1.00 94.69 100 PHE A CA 1
ATOM 801 C C . PHE A 1 100 ? 7.584 -2.691 7.157 1.00 94.69 100 PHE A C 1
ATOM 803 O O . PHE A 1 100 ? 6.964 -3.515 6.484 1.00 94.69 100 PHE A O 1
ATOM 810 N N . TYR A 1 101 ? 6.977 -1.695 7.783 1.00 95.38 101 TYR A N 1
ATOM 811 C CA . TYR A 1 101 ? 5.546 -1.451 7.777 1.00 95.38 101 TYR A CA 1
ATOM 812 C C . TYR A 1 101 ? 5.224 -0.259 6.886 1.00 95.38 101 TYR A C 1
ATOM 814 O O . TYR A 1 101 ? 5.867 0.785 6.988 1.00 95.38 101 TYR A O 1
ATOM 822 N N . CYS A 1 102 ? 4.198 -0.411 6.053 1.00 94.81 102 CYS A N 1
ATOM 823 C CA . CYS A 1 102 ? 3.554 0.682 5.335 1.00 94.81 102 CYS A CA 1
ATOM 824 C C . CYS A 1 102 ? 2.235 1.006 6.040 1.00 94.81 102 CYS A C 1
ATOM 826 O O . CYS A 1 102 ? 1.396 0.124 6.231 1.00 94.81 102 CYS A O 1
ATOM 828 N N . ILE A 1 103 ? 2.073 2.259 6.452 1.00 94.50 103 ILE A N 1
ATOM 829 C CA . ILE A 1 103 ? 0.917 2.743 7.204 1.00 94.50 103 ILE A CA 1
ATOM 830 C C . ILE A 1 103 ? 0.186 3.729 6.304 1.00 94.50 103 ILE A C 1
ATOM 832 O O . ILE A 1 103 ? 0.759 4.747 5.921 1.00 94.50 103 ILE A O 1
ATOM 836 N N . LEU A 1 104 ? -1.066 3.427 5.971 1.00 93.19 104 LEU A N 1
ATOM 837 C CA . LEU A 1 104 ? -1.921 4.289 5.164 1.00 93.19 104 LEU A CA 1
ATOM 838 C C . LEU A 1 104 ? -3.146 4.698 5.982 1.00 93.19 104 LEU A C 1
ATOM 840 O O . LEU A 1 104 ? -4.021 3.872 6.239 1.00 93.19 104 LEU A O 1
ATOM 844 N N . ASP A 1 105 ? -3.212 5.970 6.363 1.00 91.56 105 ASP A N 1
ATOM 845 C CA . ASP A 1 105 ? -4.379 6.556 7.019 1.00 91.56 105 ASP A CA 1
ATOM 846 C C . ASP A 1 105 ? -5.114 7.432 6.000 1.00 91.56 105 ASP A C 1
ATOM 848 O O . ASP A 1 105 ? -4.631 8.492 5.606 1.00 91.56 105 ASP A O 1
ATOM 852 N N . MET A 1 106 ? -6.268 6.967 5.522 1.00 86.88 106 MET A N 1
ATOM 853 C CA . MET A 1 106 ? -7.064 7.680 4.516 1.00 86.88 106 MET A CA 1
ATOM 854 C C . MET A 1 106 ? -7.991 8.743 5.120 1.00 86.88 106 MET A C 1
ATOM 856 O O . MET A 1 106 ? -8.535 9.554 4.365 1.00 86.88 106 MET A O 1
ATOM 860 N N . ASP A 1 107 ? -8.163 8.755 6.445 1.00 85.50 107 ASP A N 1
ATOM 861 C CA . ASP A 1 107 ? -8.944 9.772 7.153 1.00 85.50 107 ASP A CA 1
ATOM 862 C C . ASP A 1 107 ? -8.076 11.014 7.394 1.00 85.50 107 ASP A C 1
ATOM 864 O O . ASP A 1 107 ? -8.426 12.121 6.974 1.00 85.50 107 ASP A O 1
ATOM 868 N N . ASP A 1 108 ? -6.886 10.806 7.956 1.00 86.81 108 ASP A N 1
ATOM 869 C CA . ASP A 1 108 ? -5.874 11.853 8.143 1.00 86.81 108 ASP A CA 1
ATOM 870 C C . ASP A 1 108 ? -5.070 12.109 6.848 1.00 86.81 108 ASP A C 1
ATOM 872 O O . ASP A 1 108 ? -4.343 13.100 6.727 1.00 86.81 108 ASP A O 1
ATOM 876 N N . GLY A 1 109 ? -5.246 11.237 5.851 1.00 89.00 109 GLY A N 1
ATOM 877 C CA . GLY A 1 109 ? -4.738 11.337 4.484 1.00 89.00 109 GLY A CA 1
ATOM 878 C C . GLY A 1 109 ? -3.229 11.359 4.377 1.00 89.00 109 GLY A C 1
ATOM 879 O O . GLY A 1 109 ? -2.685 12.200 3.653 1.00 89.00 109 GLY A O 1
ATOM 880 N N . TYR A 1 110 ? -2.561 10.445 5.068 1.00 88.69 110 TYR A N 1
ATOM 881 C CA . TYR A 1 110 ? -1.116 10.307 5.009 1.00 88.69 110 TYR A CA 1
ATOM 882 C C . TYR A 1 110 ? -0.671 8.864 4.775 1.00 88.69 110 TYR A C 1
ATOM 884 O O . TYR A 1 110 ? -1.379 7.907 5.084 1.00 88.69 110 TYR A O 1
ATOM 892 N N . MET A 1 111 ? 0.541 8.728 4.237 1.00 91.25 111 MET A N 1
ATOM 893 C CA . MET A 1 111 ? 1.278 7.469 4.187 1.00 91.25 111 MET A CA 1
ATOM 894 C C . MET A 1 111 ? 2.583 7.632 4.962 1.00 91.25 111 MET A C 1
ATOM 896 O O . MET A 1 111 ? 3.285 8.629 4.784 1.00 91.25 111 MET A O 1
ATOM 900 N N . ALA A 1 112 ? 2.897 6.669 5.819 1.00 91.75 112 ALA A N 1
ATOM 901 C CA . ALA A 1 112 ? 4.078 6.647 6.674 1.00 91.75 112 ALA A CA 1
ATOM 902 C C . ALA A 1 112 ? 4.732 5.262 6.654 1.00 91.75 112 ALA A C 1
ATOM 904 O O . ALA A 1 112 ? 4.100 4.272 6.277 1.00 91.75 112 ALA A O 1
ATOM 905 N N . PHE A 1 113 ? 5.985 5.190 7.101 1.00 92.25 113 PHE A N 1
ATOM 906 C CA . PHE A 1 113 ? 6.704 3.929 7.248 1.00 92.25 113 PHE A CA 1
ATOM 907 C C . PHE A 1 113 ? 7.200 3.728 8.677 1.00 92.25 113 PHE A C 1
ATOM 909 O O . PHE A 1 113 ? 7.414 4.677 9.435 1.00 92.25 113 PHE A O 1
ATOM 916 N N . ALA A 1 114 ? 7.391 2.470 9.052 1.00 92.25 114 ALA A N 1
ATOM 917 C CA . ALA A 1 114 ? 7.997 2.086 10.319 1.00 92.25 114 ALA A CA 1
ATOM 918 C C . ALA A 1 114 ? 8.803 0.797 10.156 1.00 92.25 114 ALA A C 1
ATOM 920 O O . ALA A 1 114 ? 8.560 0.014 9.244 1.00 92.25 114 ALA A O 1
ATOM 921 N N . THR A 1 115 ? 9.731 0.545 11.063 1.00 91.50 115 THR A N 1
ATOM 922 C CA . THR A 1 115 ? 10.351 -0.765 11.282 1.00 91.50 115 THR A CA 1
ATOM 923 C C . THR A 1 115 ? 9.870 -1.328 12.617 1.00 91.50 115 THR A C 1
ATOM 925 O O . THR A 1 115 ? 9.089 -0.686 13.325 1.00 91.50 115 THR A O 1
ATOM 928 N N . ASP A 1 116 ? 10.335 -2.523 12.983 1.00 90.06 116 ASP A N 1
ATOM 929 C CA . ASP A 1 116 ? 10.072 -3.079 14.316 1.00 90.06 116 ASP A CA 1
ATOM 930 C C . ASP A 1 116 ? 10.624 -2.174 15.439 1.00 90.06 116 ASP A C 1
ATOM 932 O O . ASP A 1 116 ? 10.044 -2.100 16.520 1.00 90.06 116 ASP A O 1
ATOM 936 N N . GLU A 1 117 ? 11.691 -1.421 15.163 1.00 87.06 117 GLU A N 1
ATOM 937 C CA . GLU A 1 117 ? 12.365 -0.574 16.152 1.00 87.06 117 GLU A CA 1
ATOM 938 C C . GLU A 1 117 ? 11.937 0.898 16.099 1.00 87.06 117 GLU A C 1
ATOM 940 O O . GLU A 1 117 ? 11.904 1.577 17.125 1.00 87.06 117 GLU A O 1
ATOM 945 N N . HIS A 1 118 ? 11.644 1.425 14.907 1.00 86.94 118 HIS A N 1
ATOM 946 C CA . HIS A 1 118 ? 11.546 2.867 14.691 1.00 86.94 118 HIS A CA 1
ATOM 947 C C . HIS A 1 118 ? 10.336 3.243 13.836 1.00 86.94 118 HIS A C 1
ATOM 949 O O . HIS A 1 118 ? 10.144 2.719 12.744 1.00 86.94 118 HIS A O 1
ATOM 955 N N . TYR A 1 119 ? 9.565 4.235 14.282 1.00 90.69 119 TYR A N 1
ATOM 956 C CA . TYR A 1 119 ? 8.636 4.946 13.404 1.00 90.69 119 TYR A CA 1
ATOM 957 C C . TYR A 1 119 ? 9.424 5.955 12.560 1.00 90.69 119 TYR A C 1
ATOM 959 O O . TYR A 1 119 ? 10.156 6.780 13.107 1.00 90.69 119 TYR A O 1
ATOM 967 N N . LEU A 1 120 ? 9.306 5.866 11.234 1.00 87.12 120 LEU A N 1
ATOM 968 C CA . LEU A 1 120 ? 10.088 6.665 10.283 1.00 87.12 120 LEU A CA 1
ATOM 969 C C . LEU A 1 120 ? 9.367 7.957 9.867 1.00 87.12 120 LEU A C 1
ATOM 971 O O . LEU A 1 120 ? 9.891 8.744 9.086 1.00 87.12 120 LEU A O 1
ATOM 975 N N . GLY A 1 121 ? 8.170 8.194 10.398 1.00 87.75 121 GLY A N 1
ATOM 976 C CA . GLY A 1 121 ? 7.415 9.411 10.154 1.00 87.75 121 GLY A CA 1
ATOM 977 C C . GLY A 1 121 ? 6.602 9.410 8.866 1.00 87.75 121 GLY A C 1
ATOM 978 O O . GLY A 1 121 ? 6.654 8.482 8.054 1.00 87.75 121 GLY A O 1
ATOM 979 N N . VAL A 1 122 ? 5.828 10.475 8.682 1.00 88.69 122 VAL A N 1
ATOM 980 C CA . VAL A 1 122 ? 4.978 10.672 7.504 1.00 88.69 122 VAL A CA 1
ATOM 981 C C . VAL A 1 122 ? 5.825 10.935 6.257 1.00 88.69 122 VAL A C 1
ATOM 983 O O . VAL A 1 122 ? 6.658 11.839 6.234 1.00 88.69 122 VAL A O 1
ATOM 986 N N . ALA A 1 123 ? 5.585 10.142 5.211 1.00 85.12 123 ALA A N 1
ATOM 987 C CA . ALA A 1 123 ? 6.227 10.260 3.905 1.00 85.12 123 ALA A CA 1
ATOM 988 C C . ALA A 1 123 ? 5.387 11.080 2.916 1.00 85.12 123 ALA A C 1
ATOM 990 O O . ALA A 1 123 ? 5.935 11.874 2.159 1.00 85.12 123 ALA A O 1
ATOM 991 N N . PHE A 1 124 ? 4.062 10.903 2.921 1.00 84.56 124 PHE A N 1
ATOM 992 C CA . PHE A 1 124 ? 3.143 11.579 2.000 1.00 84.56 124 PHE A CA 1
ATOM 993 C C . PHE A 1 124 ? 1.912 12.086 2.744 1.00 84.56 124 PHE A C 1
ATOM 995 O O . PHE A 1 124 ? 1.464 11.456 3.697 1.00 84.56 124 PHE A O 1
ATOM 1002 N N . ARG A 1 125 ? 1.341 13.200 2.279 1.00 84.81 125 ARG A N 1
ATOM 1003 C CA . ARG A 1 125 ? 0.118 13.822 2.813 1.00 84.81 125 ARG A CA 1
ATOM 1004 C C . ARG A 1 125 ? -0.871 14.123 1.684 1.00 84.81 125 ARG A C 1
ATOM 1006 O O . ARG A 1 125 ? -0.525 14.012 0.509 1.00 84.81 125 ARG A O 1
ATOM 1013 N N . ASN A 1 126 ? -2.075 14.565 2.047 1.00 84.94 126 ASN A N 1
ATOM 1014 C CA . ASN A 1 126 ? -3.154 14.944 1.124 1.00 84.94 126 ASN A CA 1
ATOM 1015 C C . ASN A 1 126 ? -3.669 13.766 0.279 1.00 84.94 126 ASN A C 1
ATOM 1017 O O . ASN A 1 126 ? -3.966 13.900 -0.916 1.00 84.94 126 ASN A O 1
ATOM 1021 N N . LEU A 1 127 ? -3.752 12.596 0.913 1.00 84.00 127 LEU A N 1
ATOM 1022 C CA . LEU A 1 127 ? -4.234 11.361 0.299 1.00 84.00 127 LEU A CA 1
ATOM 1023 C C . LEU A 1 127 ? -5.750 11.158 0.472 1.00 84.00 127 LEU A C 1
ATOM 1025 O O . LEU A 1 127 ? -6.304 10.249 -0.144 1.00 84.00 127 LEU A O 1
ATOM 1029 N N . GLN A 1 128 ? -6.437 11.994 1.265 1.00 83.38 128 GLN A N 1
ATOM 1030 C CA . GLN A 1 128 ? -7.878 11.859 1.508 1.00 83.38 128 GLN A CA 1
ATOM 1031 C C . GLN A 1 128 ? -8.692 11.907 0.213 1.00 83.38 128 GLN A C 1
ATOM 1033 O O . GLN A 1 128 ? -8.381 12.645 -0.723 1.00 83.38 128 GLN A O 1
ATOM 1038 N N . GLY A 1 129 ? -9.790 11.150 0.185 1.00 76.69 129 GLY A N 1
ATOM 1039 C CA . GLY A 1 129 ? -10.739 11.147 -0.933 1.00 76.69 129 GLY A CA 1
ATOM 1040 C C . GLY A 1 129 ? -10.212 10.499 -2.215 1.00 76.69 129 GLY A C 1
ATOM 1041 O O . GLY A 1 129 ? -10.945 10.444 -3.201 1.00 76.69 129 GLY A O 1
ATOM 1042 N N . ARG A 1 130 ? -8.974 9.996 -2.201 1.00 76.75 130 ARG A N 1
ATOM 1043 C CA . ARG A 1 130 ? -8.381 9.219 -3.289 1.00 76.75 130 ARG A CA 1
ATOM 1044 C C . ARG A 1 130 ? -8.570 7.729 -3.049 1.00 76.75 130 ARG A C 1
ATOM 1046 O O . ARG A 1 130 ? -8.915 7.290 -1.953 1.00 76.75 130 ARG A O 1
ATOM 1053 N N . THR A 1 131 ? -8.255 6.960 -4.075 1.00 79.00 131 THR A N 1
ATOM 1054 C CA . THR A 1 131 ? -8.099 5.517 -3.976 1.00 79.00 131 THR A CA 1
ATOM 1055 C C . THR A 1 131 ? -6.652 5.171 -4.209 1.00 79.00 131 THR A C 1
ATOM 1057 O O . THR A 1 131 ? -6.060 5.620 -5.183 1.00 79.00 131 THR A O 1
ATOM 1060 N N . LEU A 1 132 ? -6.085 4.373 -3.314 1.00 82.44 132 LEU A N 1
ATOM 1061 C CA . LEU A 1 132 ? -4.694 3.969 -3.391 1.00 82.44 132 LEU A CA 1
ATOM 1062 C C . LEU A 1 132 ? -4.599 2.452 -3.289 1.00 82.44 132 LEU A C 1
ATOM 1064 O O . LEU A 1 132 ? -5.335 1.815 -2.534 1.00 82.44 132 LEU A O 1
ATOM 1068 N N . TYR A 1 133 ? -3.665 1.907 -4.060 1.00 83.75 133 TYR A N 1
ATOM 1069 C CA . TYR A 1 133 ? -3.312 0.497 -4.061 1.00 83.75 133 TYR A CA 1
ATOM 1070 C C . TYR A 1 133 ? -1.853 0.380 -3.628 1.00 83.75 133 TYR A C 1
ATOM 1072 O O . TYR A 1 133 ? -1.022 1.137 -4.145 1.00 83.75 133 TYR A O 1
ATOM 1080 N N . PRO A 1 134 ? -1.515 -0.558 -2.728 1.00 90.56 134 PRO A N 1
ATOM 1081 C CA . PRO A 1 134 ? -0.126 -0.921 -2.503 1.00 90.56 134 PRO A CA 1
ATOM 1082 C C . PRO A 1 134 ? 0.519 -1.306 -3.834 1.00 90.56 134 PRO A C 1
ATOM 1084 O O . PRO A 1 134 ? -0.070 -2.060 -4.612 1.00 90.56 134 PRO A O 1
ATOM 1087 N N . ILE A 1 135 ? 1.704 -0.771 -4.107 1.00 91.69 135 ILE A N 1
ATOM 1088 C CA . ILE A 1 135 ? 2.466 -1.045 -5.323 1.00 91.69 135 ILE A CA 1
ATOM 1089 C C . ILE A 1 135 ? 3.951 -1.101 -4.986 1.00 91.69 135 ILE A C 1
ATOM 1091 O O . ILE A 1 135 ? 4.442 -0.308 -4.182 1.00 91.69 135 ILE A O 1
ATOM 1095 N N . VAL A 1 136 ? 4.663 -2.022 -5.624 1.00 92.12 136 VAL A N 1
ATOM 1096 C CA . VAL A 1 136 ? 6.127 -2.094 -5.589 1.00 92.12 136 VAL A CA 1
ATOM 1097 C C . VAL A 1 136 ? 6.643 -2.139 -7.020 1.00 92.12 136 VAL A C 1
ATOM 1099 O O . VAL A 1 136 ? 6.022 -2.758 -7.882 1.00 92.12 136 VAL A O 1
ATOM 1102 N N . SER A 1 137 ? 7.777 -1.481 -7.259 1.00 89.69 137 SER A N 1
ATOM 1103 C CA . SER A 1 137 ? 8.577 -1.598 -8.478 1.00 89.69 137 SER A CA 1
ATOM 1104 C C . SER A 1 137 ? 9.893 -2.305 -8.161 1.00 89.69 137 SER A C 1
ATOM 1106 O O . SER A 1 137 ? 10.584 -1.899 -7.225 1.00 89.69 137 SER A O 1
ATOM 1108 N N . ALA A 1 138 ? 10.264 -3.314 -8.943 1.00 88.56 138 ALA A N 1
ATOM 1109 C CA . ALA A 1 138 ? 11.468 -4.112 -8.742 1.00 88.56 138 ALA A CA 1
ATOM 1110 C C . ALA A 1 138 ? 12.305 -4.221 -10.026 1.00 88.56 138 ALA A C 1
ATOM 1112 O O . ALA A 1 138 ? 11.773 -4.252 -11.135 1.00 88.56 138 ALA A O 1
ATOM 1113 N N . VAL A 1 139 ? 13.627 -4.303 -9.850 1.00 93.19 139 VAL A N 1
ATOM 1114 C CA . VAL A 1 139 ? 14.618 -4.447 -10.938 1.00 93.19 139 VAL A CA 1
ATOM 1115 C C . VAL A 1 139 ? 15.544 -5.652 -10.749 1.00 93.19 139 VAL A C 1
ATOM 1117 O O . VAL A 1 139 ? 16.280 -6.025 -11.659 1.00 93.19 139 VAL A O 1
ATOM 1120 N N . TRP A 1 140 ? 15.524 -6.277 -9.569 1.00 94.69 140 TRP A N 1
ATOM 1121 C CA . TRP A 1 140 ? 16.413 -7.388 -9.247 1.00 94.69 140 TRP A CA 1
ATOM 1122 C C . TRP A 1 140 ? 15.851 -8.711 -9.774 1.00 94.69 140 TRP A C 1
ATOM 1124 O O . TRP A 1 140 ? 14.663 -8.996 -9.631 1.00 94.69 140 TRP A O 1
ATOM 1134 N N . GLY A 1 141 ? 16.680 -9.507 -10.448 1.00 96.44 141 GLY A N 1
ATOM 1135 C CA . GLY A 1 141 ? 16.280 -10.836 -10.912 1.00 96.44 141 GLY A CA 1
ATOM 1136 C C . GLY A 1 141 ? 16.130 -11.795 -9.736 1.00 96.44 141 GLY A C 1
ATOM 1137 O O . GLY A 1 141 ? 16.965 -11.786 -8.838 1.00 96.44 141 GLY A O 1
ATOM 1138 N N . HIS A 1 142 ? 15.082 -12.615 -9.741 1.00 97.44 142 HIS A N 1
ATOM 1139 C CA . HIS A 1 142 ? 14.761 -13.560 -8.667 1.00 97.44 142 HIS A CA 1
ATOM 1140 C C . HIS A 1 142 ? 14.423 -12.935 -7.313 1.00 97.44 142 HIS A C 1
ATOM 1142 O O . HIS A 1 142 ? 14.402 -13.646 -6.311 1.00 97.44 142 HIS A O 1
ATOM 1148 N N . CYS A 1 143 ? 14.156 -11.625 -7.241 1.00 97.50 143 CYS A N 1
ATOM 1149 C CA . CYS A 1 143 ? 13.663 -11.070 -5.987 1.00 97.50 143 CYS A CA 1
ATOM 1150 C C . CYS A 1 143 ? 12.273 -11.626 -5.675 1.00 97.50 143 CYS A C 1
ATOM 1152 O O . CYS A 1 143 ? 11.416 -11.724 -6.561 1.00 97.50 143 CYS A O 1
ATOM 1154 N N . GLU A 1 144 ? 12.059 -11.914 -4.398 1.00 98.38 144 GLU A N 1
ATOM 1155 C CA . GLU A 1 144 ? 10.756 -12.247 -3.847 1.00 98.38 144 GLU A CA 1
ATOM 1156 C C . GLU A 1 144 ? 10.344 -11.161 -2.862 1.00 98.38 144 GLU A C 1
ATOM 1158 O O . GLU A 1 144 ? 11.144 -10.745 -2.023 1.00 98.38 144 GLU A O 1
ATOM 1163 N N . VAL A 1 145 ? 9.112 -10.668 -2.983 1.00 98.06 145 VAL A N 1
ATOM 1164 C CA . VAL A 1 145 ? 8.588 -9.629 -2.088 1.00 98.06 145 VAL A CA 1
ATOM 1165 C C . VAL A 1 145 ? 7.237 -10.061 -1.549 1.00 98.06 145 VAL A C 1
ATOM 1167 O O . VAL A 1 145 ? 6.268 -10.239 -2.295 1.00 98.06 145 VAL A O 1
ATOM 1170 N N . THR A 1 146 ? 7.176 -10.188 -0.229 1.00 98.31 146 THR A N 1
ATOM 1171 C CA . THR A 1 146 ? 5.977 -10.583 0.505 1.00 98.31 146 THR A CA 1
ATOM 1172 C C . THR A 1 146 ? 5.226 -9.357 1.015 1.00 98.31 146 THR A C 1
ATOM 1174 O O . THR A 1 146 ? 5.813 -8.486 1.655 1.00 98.31 146 THR A O 1
ATOM 1177 N N . MET A 1 147 ? 3.912 -9.307 0.800 1.00 96.94 147 MET A N 1
ATOM 1178 C CA . MET A 1 147 ? 3.022 -8.314 1.402 1.00 96.94 147 MET A CA 1
ATOM 1179 C C . MET A 1 147 ? 1.971 -9.002 2.270 1.00 96.94 147 MET A C 1
ATOM 1181 O O . MET A 1 147 ? 1.189 -9.819 1.789 1.00 96.94 147 MET A O 1
ATOM 1185 N N . LYS A 1 148 ? 1.925 -8.627 3.551 1.00 94.88 148 LYS A N 1
ATOM 1186 C CA . LYS A 1 148 ? 0.926 -9.109 4.512 1.00 94.88 148 LYS A CA 1
ATOM 1187 C C . LYS A 1 148 ? 0.112 -7.947 5.049 1.00 94.88 148 LYS A C 1
ATOM 1189 O O . LYS A 1 148 ? 0.661 -6.985 5.579 1.00 94.88 148 LYS A O 1
ATOM 1194 N N . TYR A 1 149 ? -1.203 -8.057 4.925 1.00 94.62 149 TYR A N 1
ATOM 1195 C CA . TYR A 1 149 ? -2.124 -7.102 5.517 1.00 94.62 149 TYR A CA 1
ATOM 1196 C C . TYR A 1 149 ? -2.254 -7.362 7.017 1.00 94.62 149 TYR A C 1
ATOM 1198 O O . TYR A 1 149 ? -2.619 -8.460 7.428 1.00 94.62 149 TYR A O 1
ATOM 1206 N N . LEU A 1 150 ? -1.947 -6.348 7.826 1.00 94.00 150 LEU A N 1
ATOM 1207 C CA . LEU A 1 150 ? -1.940 -6.467 9.288 1.00 94.00 150 LEU A CA 1
ATOM 1208 C C . LEU A 1 150 ? -3.254 -6.041 9.943 1.00 94.00 150 LEU A C 1
ATOM 1210 O O . LEU A 1 150 ? -3.422 -6.244 11.139 1.00 94.00 150 LEU A O 1
ATOM 1214 N N . GLY A 1 151 ? -4.177 -5.466 9.172 1.00 91.06 151 GLY A N 1
ATOM 1215 C CA . GLY A 1 151 ? -5.461 -4.989 9.664 1.00 91.06 151 GLY A CA 1
ATOM 1216 C C . GLY A 1 151 ? -5.735 -3.535 9.302 1.00 91.06 151 GLY A C 1
ATOM 1217 O O . GLY A 1 151 ? -4.958 -2.861 8.622 1.00 91.06 151 GLY A O 1
ATOM 1218 N N . GLY A 1 152 ? -6.888 -3.062 9.755 1.00 89.44 152 GLY A N 1
ATOM 1219 C CA . GLY A 1 152 ? -7.370 -1.712 9.532 1.00 89.44 152 GLY A CA 1
ATOM 1220 C C . GLY A 1 152 ? -8.415 -1.368 10.577 1.00 89.44 152 GLY A C 1
ATOM 1221 O O . GLY A 1 152 ? -9.064 -2.249 11.139 1.00 89.44 152 GLY A O 1
ATOM 1222 N N . ILE A 1 153 ? -8.553 -0.079 10.850 1.00 86.94 153 ILE A N 1
ATOM 1223 C CA . ILE A 1 153 ? -9.596 0.432 11.731 1.00 86.94 153 ILE A CA 1
ATOM 1224 C C . ILE A 1 153 ? -10.719 0.906 10.821 1.00 86.94 153 ILE A C 1
ATOM 1226 O O . ILE A 1 153 ? -10.498 1.745 9.945 1.00 86.94 153 ILE A O 1
ATOM 1230 N N . GLU A 1 154 ? -11.910 0.335 10.985 1.00 76.00 154 GLU A N 1
ATOM 1231 C CA . GLU A 1 154 ? -13.074 0.836 10.268 1.00 76.00 154 GLU A CA 1
ATOM 1232 C C . GLU A 1 154 ? -13.340 2.278 10.681 1.00 76.00 154 GLU A C 1
ATOM 1234 O O . GLU A 1 154 ? -13.365 2.622 11.864 1.00 76.00 154 GLU A O 1
ATOM 1239 N N . ARG A 1 155 ? -13.585 3.125 9.685 1.00 67.06 155 ARG A N 1
ATOM 1240 C CA . ARG A 1 155 ? -14.075 4.468 9.937 1.00 67.06 155 ARG A CA 1
ATOM 1241 C C . ARG A 1 155 ? -15.429 4.353 10.627 1.00 67.06 155 ARG A C 1
ATOM 1243 O O . ARG A 1 155 ? -16.385 3.861 10.019 1.00 67.06 155 ARG A O 1
ATOM 1250 N N . GLU A 1 156 ? -15.541 4.868 11.850 1.00 54.59 156 GLU A N 1
ATOM 1251 C CA . GLU A 1 156 ? -16.855 5.149 12.416 1.00 54.59 156 GLU A CA 1
ATOM 1252 C C . GLU A 1 156 ? -17.554 6.109 11.455 1.00 54.59 156 GLU A C 1
ATOM 1254 O O . GLU A 1 156 ? -17.178 7.277 11.307 1.00 54.59 156 GLU A O 1
ATOM 1259 N N . ARG A 1 157 ? -18.552 5.603 10.723 1.00 49.69 157 ARG A N 1
ATOM 1260 C CA . ARG A 1 157 ? -19.405 6.485 9.931 1.00 49.69 157 ARG A CA 1
ATOM 1261 C C . ARG A 1 157 ? -19.964 7.514 10.904 1.00 49.69 157 ARG A C 1
ATOM 1263 O O . ARG A 1 157 ? -20.418 7.096 11.972 1.00 49.69 157 ARG A O 1
ATOM 1270 N N . PRO A 1 158 ? -19.971 8.814 10.560 1.00 47.50 158 PRO A N 1
ATOM 1271 C CA . PRO A 1 158 ? -20.672 9.780 11.379 1.00 47.50 158 PRO A CA 1
ATOM 1272 C C . PRO A 1 158 ? -22.084 9.245 11.579 1.00 47.50 158 PRO A C 1
ATOM 1274 O O . PRO A 1 158 ? -22.839 9.067 10.617 1.00 47.50 158 PRO A O 1
ATOM 1277 N N . LYS A 1 159 ? -22.398 8.890 12.827 1.00 44.69 159 LYS A N 1
ATOM 1278 C CA . LYS A 1 159 ? -23.758 8.585 13.234 1.00 44.69 159 LYS A CA 1
ATOM 1279 C C . LYS A 1 159 ? -24.470 9.912 13.085 1.00 44.69 159 LYS A C 1
ATOM 1281 O O . LYS A 1 159 ? -24.338 10.791 13.928 1.00 44.69 159 LYS A O 1
ATOM 1286 N N . PHE A 1 160 ? -25.126 10.100 11.947 1.00 46.81 160 PHE A N 1
ATOM 1287 C CA . PHE A 1 160 ? -26.055 11.197 11.808 1.00 46.81 160 PHE A CA 1
ATOM 1288 C C . PHE A 1 160 ? -27.145 10.908 12.825 1.00 46.81 160 PHE A C 1
ATOM 1290 O O . PHE A 1 160 ? -27.968 10.015 12.618 1.00 46.81 160 PHE A O 1
ATOM 1297 N N . GLU A 1 161 ? -27.110 11.619 13.953 1.00 48.97 161 GLU A N 1
ATOM 1298 C CA . GLU A 1 161 ? -28.314 11.740 14.750 1.00 48.97 161 GLU A CA 1
ATOM 1299 C C . GLU A 1 161 ? -29.403 12.204 13.785 1.00 48.97 161 GLU A C 1
ATOM 1301 O O . GLU A 1 161 ? -29.157 13.127 12.991 1.00 48.97 161 GLU A O 1
ATOM 1306 N N . PRO A 1 162 ? -30.566 11.532 13.763 1.00 52.50 162 PRO A N 1
ATOM 1307 C CA . PRO A 1 162 ? -31.692 12.036 13.011 1.00 52.50 162 PRO A CA 1
ATOM 1308 C C . PRO A 1 162 ? -31.826 13.505 13.389 1.00 52.50 162 PRO A C 1
ATOM 1310 O O . PRO A 1 162 ? -31.938 13.822 14.574 1.00 52.50 162 PRO A O 1
ATOM 1313 N N . LEU A 1 163 ? -31.756 14.400 12.396 1.00 50.12 163 LEU A N 1
ATOM 1314 C CA . LEU A 1 163 ? -32.111 15.797 12.620 1.00 50.12 163 LEU A CA 1
ATOM 1315 C C . LEU A 1 163 ? -33.414 15.784 13.427 1.00 50.12 163 LEU A C 1
ATOM 1317 O O . LEU A 1 163 ? -34.278 14.967 13.086 1.00 50.12 163 LEU A O 1
ATOM 1321 N N . PRO A 1 164 ? -33.554 16.604 14.483 1.00 43.75 164 PRO A N 1
ATOM 1322 C CA . PRO A 1 164 ? -34.749 16.628 15.313 1.00 43.75 164 PRO A CA 1
ATOM 1323 C C . PRO A 1 164 ? -35.925 17.126 14.469 1.00 43.75 164 PRO A C 1
ATOM 1325 O O . PRO A 1 164 ? -36.315 18.289 14.502 1.00 43.75 164 PRO A O 1
ATOM 1328 N N . PHE A 1 165 ? -36.471 16.240 13.649 1.00 43.97 165 PHE A N 1
ATOM 1329 C CA . PHE A 1 165 ? -37.776 16.365 13.063 1.00 43.97 165 PHE A CA 1
ATOM 1330 C C . PHE A 1 165 ? -38.719 15.848 14.134 1.00 43.97 165 PHE A C 1
ATOM 1332 O O . PHE A 1 165 ? -38.641 14.698 14.570 1.00 43.97 165 PHE A O 1
ATOM 1339 N N . SER A 1 166 ? -39.549 16.764 14.610 1.00 41.47 166 SER A N 1
ATOM 1340 C CA . SER A 1 166 ? -40.628 16.530 15.553 1.00 41.47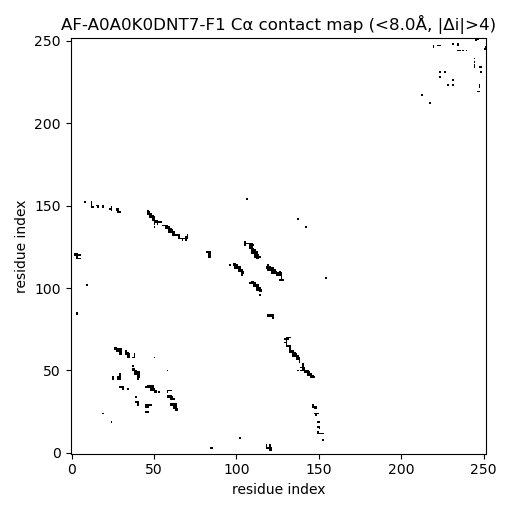 166 SER A CA 1
ATOM 1341 C C . SER A 1 166 ? -41.398 15.242 15.215 1.00 41.47 166 SER A C 1
ATOM 1343 O O . SER A 1 166 ? -41.587 14.913 14.040 1.00 41.47 166 SER A O 1
ATOM 1345 N N . PRO A 1 167 ? -41.820 14.483 16.239 1.00 43.78 167 PRO A N 1
ATOM 1346 C CA . PRO A 1 167 ? -42.241 13.104 16.087 1.00 43.78 167 PRO A CA 1
ATOM 1347 C C . PRO A 1 167 ? -43.599 13.054 15.400 1.00 43.78 167 PRO A C 1
ATOM 1349 O O . PRO A 1 167 ? -44.624 13.326 16.017 1.00 43.78 167 PRO A O 1
ATOM 1352 N N . ILE A 1 168 ? -43.626 12.646 14.136 1.00 45.25 168 ILE A N 1
ATOM 1353 C CA . ILE A 1 168 ? -44.831 12.060 13.560 1.00 45.25 168 ILE A CA 1
ATOM 1354 C C . ILE A 1 168 ? -44.431 10.699 13.000 1.00 45.25 168 ILE A C 1
ATOM 1356 O O . ILE A 1 168 ? -43.905 10.575 11.899 1.00 45.25 168 ILE A O 1
ATOM 1360 N N . LEU A 1 169 ? -44.703 9.706 13.851 1.00 43.56 169 LEU A N 1
ATOM 1361 C CA . LEU A 1 169 ? -44.785 8.270 13.596 1.00 43.56 169 LEU A CA 1
ATOM 1362 C C . LEU A 1 169 ? -43.452 7.505 13.526 1.00 43.56 169 LEU A C 1
ATOM 1364 O O . LEU A 1 169 ? -42.927 7.164 12.470 1.00 43.56 169 LEU A O 1
ATOM 1368 N N . ARG A 1 170 ? -43.008 7.075 14.719 1.00 47.12 170 ARG A N 1
ATOM 1369 C CA . ARG A 1 170 ? -42.565 5.686 14.899 1.00 47.12 170 ARG A CA 1
ATOM 1370 C C . ARG A 1 170 ? -43.700 4.785 14.428 1.00 47.12 170 ARG A C 1
ATOM 1372 O O . ARG A 1 170 ? -44.738 4.749 15.078 1.00 47.12 170 ARG A O 1
ATOM 1379 N N . ASN A 1 171 ? -43.500 4.122 13.303 1.00 45.16 171 ASN A N 1
ATOM 1380 C CA . ASN A 1 171 ? -43.886 2.738 13.042 1.00 45.16 171 ASN A CA 1
ATOM 1381 C C . ASN A 1 171 ? -43.675 2.499 11.552 1.00 45.16 171 ASN A C 1
ATOM 1383 O O . ASN A 1 171 ? -44.360 3.114 10.746 1.00 45.16 171 ASN A O 1
ATOM 1387 N N . VAL A 1 172 ? -42.696 1.655 11.222 1.00 38.25 172 VAL A N 1
ATOM 1388 C CA . VAL A 1 172 ? -42.764 0.546 10.252 1.00 38.25 172 VAL A CA 1
ATOM 1389 C C . VAL A 1 172 ? -41.322 0.049 10.051 1.00 38.25 172 VAL A C 1
ATOM 1391 O O . VAL A 1 172 ? -40.530 0.671 9.358 1.00 38.25 172 VAL A O 1
ATOM 1394 N N . VAL A 1 173 ? -41.030 -1.054 10.749 1.00 36.12 173 VAL A N 1
ATOM 1395 C CA . VAL A 1 173 ? -40.202 -2.217 10.369 1.00 36.12 173 VAL A CA 1
ATOM 1396 C C . VAL A 1 173 ? -38.725 -2.004 9.977 1.00 36.12 173 VAL A C 1
ATOM 1398 O O . VAL A 1 173 ? -38.374 -1.262 9.066 1.00 36.12 173 VAL A O 1
ATOM 1401 N N . SER A 1 174 ? -37.857 -2.758 10.660 1.00 32.66 174 SER A N 1
ATOM 1402 C CA . SER A 1 174 ? -36.443 -2.965 10.335 1.00 32.66 174 SER A CA 1
ATOM 1403 C C . SER A 1 174 ? -36.220 -3.406 8.875 1.00 32.66 174 SER A C 1
ATOM 1405 O O . SER A 1 174 ? -37.000 -4.197 8.346 1.00 32.66 174 SER A O 1
ATOM 1407 N N . PRO A 1 175 ? -35.133 -2.964 8.221 1.00 48.03 175 PRO A N 1
ATOM 1408 C CA . PRO A 1 175 ? -34.762 -3.425 6.888 1.00 48.03 175 PRO A CA 1
ATOM 1409 C C . PRO A 1 175 ? -34.192 -4.851 6.973 1.00 48.03 175 PRO A C 1
ATOM 1411 O O . PRO A 1 175 ? -33.565 -5.178 7.973 1.00 48.03 175 PRO A O 1
ATOM 1414 N N . TRP A 1 176 ? -34.378 -5.652 5.915 1.00 33.19 176 TRP A N 1
ATOM 1415 C CA . TRP A 1 176 ? -33.978 -7.068 5.743 1.00 33.19 176 TRP A CA 1
ATOM 1416 C C . TRP A 1 176 ? -35.064 -8.131 5.981 1.00 33.19 176 TRP A C 1
ATOM 1418 O O . TRP A 1 176 ? -34.832 -9.135 6.644 1.00 33.19 176 TRP A O 1
ATOM 1428 N N . THR A 1 177 ? -36.240 -7.996 5.365 1.00 35.53 177 THR A N 1
ATOM 1429 C CA . THR A 1 177 ? -37.052 -9.178 5.007 1.00 35.53 177 THR A CA 1
ATOM 1430 C C . THR A 1 177 ? -37.884 -8.883 3.759 1.00 35.53 177 THR A C 1
ATOM 1432 O O . THR A 1 177 ? -39.016 -8.430 3.855 1.00 35.53 177 THR A O 1
ATOM 1435 N N . ILE A 1 178 ? -37.325 -9.101 2.565 1.00 34.12 178 ILE A N 1
ATOM 1436 C CA . ILE A 1 178 ? -38.125 -9.290 1.341 1.00 34.12 178 ILE A CA 1
ATOM 1437 C C . ILE A 1 178 ? -37.514 -10.470 0.579 1.00 34.12 178 ILE A C 1
ATOM 1439 O O . ILE A 1 178 ? -36.864 -10.307 -0.444 1.00 34.12 178 ILE A O 1
ATOM 1443 N N . PHE A 1 179 ? -37.664 -11.660 1.154 1.00 30.27 179 PHE A N 1
ATOM 1444 C CA . PHE A 1 179 ? -37.699 -12.931 0.435 1.00 30.27 179 PHE A CA 1
ATOM 1445 C C . PHE A 1 179 ? -38.595 -13.870 1.240 1.00 30.27 179 PHE A C 1
ATOM 1447 O O . PHE A 1 179 ? -38.149 -14.509 2.189 1.00 30.27 179 PHE A O 1
ATOM 1454 N N . SER A 1 180 ? -39.876 -13.905 0.894 1.00 30.53 180 SER A N 1
ATOM 1455 C CA . SER A 1 180 ? -40.605 -15.155 0.664 1.00 30.53 180 SER A CA 1
ATOM 1456 C C . SER A 1 180 ? -41.964 -14.849 0.032 1.00 30.53 180 SER A C 1
ATOM 1458 O O . SER A 1 180 ? -42.543 -13.800 0.332 1.00 30.53 180 SER A O 1
ATOM 1460 N N . PRO A 1 181 ? -42.424 -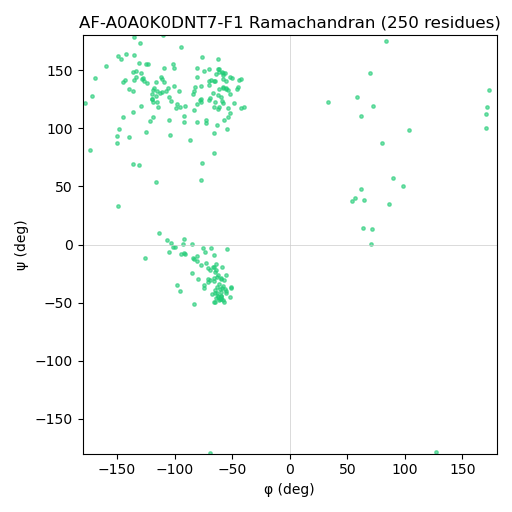15.710 -0.887 1.00 51.78 181 PRO A N 1
ATOM 1461 C CA . PRO A 1 181 ? -43.742 -15.618 -1.498 1.00 51.78 181 PRO A CA 1
ATOM 1462 C C . PRO A 1 181 ? -44.781 -16.212 -0.537 1.00 51.78 181 PRO A C 1
ATOM 1464 O O . PRO A 1 181 ? -44.412 -17.062 0.260 1.00 51.78 181 PRO A O 1
ATOM 1467 N N . ASP A 1 182 ? -46.038 -15.763 -0.591 1.00 31.77 182 ASP A N 1
ATOM 1468 C CA . ASP A 1 182 ? -47.182 -16.690 -0.595 1.00 31.77 182 ASP A CA 1
ATOM 1469 C C . ASP A 1 182 ? -48.536 -15.997 -0.854 1.00 31.77 182 ASP A C 1
ATOM 1471 O O . ASP A 1 182 ? -48.893 -14.977 -0.268 1.00 31.77 182 ASP A O 1
ATOM 1475 N N . GLU A 1 183 ? -49.211 -16.588 -1.840 1.00 30.41 183 GLU A N 1
ATOM 1476 C CA . GLU A 1 183 ? -50.627 -16.940 -2.023 1.00 30.41 183 GLU A CA 1
ATOM 1477 C C . GLU A 1 183 ? -51.818 -16.110 -1.469 1.00 30.41 183 GLU A C 1
ATOM 1479 O O . GLU A 1 183 ? -52.066 -15.973 -0.278 1.00 30.41 183 GLU A O 1
ATOM 1484 N N . HIS A 1 184 ? -52.650 -15.724 -2.452 1.00 33.16 184 HIS A N 1
ATOM 1485 C CA . HIS A 1 184 ? -54.116 -15.870 -2.591 1.00 33.16 184 HIS A CA 1
ATOM 1486 C C . HIS A 1 184 ? -55.125 -15.235 -1.606 1.00 33.16 184 HIS A C 1
ATOM 1488 O O . HIS A 1 184 ? -55.419 -15.743 -0.531 1.00 33.16 184 HIS A O 1
ATOM 1494 N N . SER A 1 185 ? -55.844 -14.223 -2.115 1.00 28.88 185 SER A N 1
ATOM 1495 C CA . SER A 1 185 ? -57.325 -14.110 -2.234 1.00 28.88 185 SER A CA 1
ATOM 1496 C C . SER A 1 185 ? -57.625 -12.665 -2.690 1.00 28.88 185 SER A C 1
ATOM 1498 O O . SER A 1 185 ? -57.135 -11.718 -2.097 1.00 28.88 185 SER A O 1
ATOM 1500 N N . GLY A 1 186 ? -58.227 -12.365 -3.842 1.00 25.75 186 GLY A N 1
ATOM 1501 C CA . GLY A 1 186 ? -59.528 -12.793 -4.341 1.00 25.75 186 GLY A CA 1
ATOM 1502 C C . GLY A 1 186 ? -60.509 -11.621 -4.185 1.00 25.75 186 GLY A C 1
ATOM 1503 O O . GLY A 1 186 ? -60.983 -11.407 -3.080 1.00 25.75 186 GLY A O 1
ATOM 1504 N N . ILE A 1 187 ? -60.756 -10.851 -5.258 1.00 29.09 187 ILE A N 1
ATOM 1505 C CA . ILE A 1 187 ? -62.061 -10.314 -5.716 1.00 29.09 187 ILE A CA 1
ATOM 1506 C C . ILE A 1 187 ? -61.846 -9.339 -6.898 1.00 29.09 187 ILE A C 1
ATOM 1508 O O . ILE A 1 187 ? -60.971 -8.481 -6.912 1.00 29.09 187 ILE A O 1
ATOM 1512 N N . SER A 1 188 ? -62.680 -9.578 -7.902 1.00 26.02 188 SER A N 1
ATOM 1513 C CA . SER A 1 188 ? -62.828 -9.092 -9.276 1.00 26.02 188 SER A CA 1
ATOM 1514 C C . SER A 1 188 ? -63.167 -7.609 -9.486 1.00 26.02 188 SER A C 1
ATOM 1516 O O . SER A 1 188 ? -64.024 -7.097 -8.773 1.00 26.02 188 SER A O 1
ATOM 1518 N N . ALA A 1 189 ? -62.654 -7.008 -10.573 1.00 28.50 189 ALA A N 1
ATOM 1519 C CA . ALA A 1 189 ? -63.469 -6.419 -11.656 1.00 28.50 189 ALA A CA 1
ATOM 1520 C C . ALA A 1 189 ? -62.612 -5.843 -12.813 1.00 28.50 189 ALA A C 1
ATOM 1522 O O . ALA A 1 189 ? -61.807 -4.944 -12.614 1.00 28.50 189 ALA A O 1
ATOM 1523 N N . GLU A 1 190 ? -62.883 -6.380 -14.008 1.00 27.70 190 GLU A N 1
ATOM 1524 C CA . GLU A 1 190 ? -62.872 -5.765 -15.351 1.00 27.70 190 GLU A CA 1
ATOM 1525 C C . GLU A 1 190 ? -61.549 -5.383 -16.060 1.00 27.70 190 GLU A C 1
ATOM 1527 O O . GLU A 1 190 ? -60.742 -4.569 -15.625 1.00 27.70 190 GLU A O 1
ATOM 1532 N N . LYS A 1 191 ? -61.381 -6.034 -17.223 1.00 29.84 191 LYS A N 1
ATOM 1533 C CA . LYS A 1 191 ? -60.248 -6.047 -18.155 1.00 29.84 191 LYS A CA 1
ATOM 1534 C C . LYS A 1 191 ? -60.228 -4.831 -19.085 1.00 29.84 191 LYS A C 1
ATOM 1536 O O . LYS A 1 191 ? -61.252 -4.490 -19.671 1.00 29.84 191 LYS A O 1
ATOM 1541 N N . SER A 1 192 ? -59.023 -4.359 -19.397 1.00 27.98 192 SER A N 1
ATOM 1542 C CA . SER A 1 192 ? -58.677 -3.836 -20.724 1.00 27.98 192 SER A CA 1
ATOM 1543 C C . SER A 1 192 ? -57.301 -4.376 -21.126 1.00 27.98 192 SER A C 1
ATOM 1545 O O . SER A 1 192 ? -56.308 -4.084 -20.461 1.00 27.98 192 SER A O 1
ATOM 1547 N N . ASP A 1 193 ? -57.288 -5.206 -22.170 1.00 31.06 193 ASP A N 1
ATOM 1548 C CA . ASP A 1 193 ? -56.117 -5.825 -22.798 1.00 31.06 193 ASP A CA 1
ATOM 1549 C C . ASP A 1 193 ? -55.221 -4.769 -23.468 1.00 31.06 193 ASP A C 1
ATOM 1551 O O . ASP A 1 193 ? -55.680 -4.117 -24.402 1.00 31.06 193 ASP A O 1
ATOM 1555 N N . ASP A 1 194 ? -53.967 -4.626 -23.019 1.00 34.38 194 ASP A N 1
ATOM 1556 C CA . ASP A 1 194 ? -52.766 -4.664 -23.878 1.00 34.38 194 ASP A CA 1
ATOM 1557 C C . ASP A 1 194 ? -51.492 -4.625 -23.004 1.00 34.38 194 ASP A C 1
ATOM 1559 O O . ASP A 1 194 ? -50.895 -3.577 -22.776 1.00 34.38 194 ASP A O 1
ATOM 1563 N N . ASP A 1 195 ? -51.077 -5.773 -22.461 1.00 29.11 195 ASP A N 1
ATOM 1564 C CA . ASP A 1 195 ? -49.740 -5.931 -21.873 1.00 29.11 195 ASP A CA 1
ATOM 1565 C C . ASP A 1 195 ? -49.267 -7.379 -22.062 1.00 29.11 195 ASP A C 1
ATOM 1567 O O . ASP A 1 195 ? -49.637 -8.302 -21.335 1.00 29.11 195 ASP A O 1
ATOM 1571 N N . LYS A 1 196 ? -48.427 -7.595 -23.080 1.00 32.34 196 LYS A N 1
ATOM 1572 C CA . LYS A 1 196 ? -47.599 -8.801 -23.165 1.00 32.34 196 LYS A CA 1
ATOM 1573 C C . LYS A 1 196 ? -46.489 -8.687 -22.124 1.00 32.34 196 LYS A C 1
ATOM 1575 O O . LYS A 1 196 ? -45.501 -7.981 -22.333 1.00 32.34 196 LYS A O 1
ATOM 1580 N N . GLU A 1 197 ? -46.647 -9.435 -21.037 1.00 29.83 197 GLU A N 1
ATOM 1581 C CA . GLU A 1 197 ? -45.607 -9.754 -20.062 1.00 29.83 197 GLU A CA 1
ATOM 1582 C C . GLU A 1 197 ? -44.276 -10.099 -20.749 1.00 29.83 197 GLU A C 1
ATOM 1584 O O . GLU A 1 197 ? -44.142 -11.108 -21.446 1.00 29.83 197 GLU A O 1
ATOM 1589 N N . LYS A 1 198 ? -43.243 -9.289 -20.498 1.00 31.72 198 LYS A N 1
ATOM 1590 C CA . LYS A 1 198 ? -41.857 -9.751 -20.604 1.00 31.72 198 LYS A CA 1
ATOM 1591 C C . LYS A 1 198 ? -41.462 -10.373 -19.271 1.00 31.72 198 LYS A C 1
ATOM 1593 O O . LYS A 1 198 ? -40.958 -9.701 -18.374 1.00 31.72 198 LYS A O 1
ATOM 1598 N N . VAL A 1 199 ? -41.706 -11.678 -19.188 1.00 35.16 199 VAL A N 1
ATOM 1599 C CA . VAL A 1 199 ? -41.039 -12.622 -18.282 1.00 35.16 199 VAL A CA 1
ATOM 1600 C C . VAL A 1 199 ? -39.528 -12.350 -18.284 1.00 35.16 199 VAL A C 1
ATOM 1602 O O . VAL A 1 199 ? -38.959 -11.998 -19.320 1.00 35.16 199 VAL A O 1
ATOM 1605 N N . GLY A 1 200 ? -38.903 -12.472 -17.108 1.00 36.44 200 GLY A N 1
ATOM 1606 C CA . GLY A 1 200 ? -37.496 -12.170 -16.847 1.00 36.44 200 GLY A CA 1
ATOM 1607 C C . GLY A 1 200 ? -36.561 -12.596 -17.978 1.00 36.44 200 GLY A C 1
ATOM 1608 O O . GLY A 1 200 ? -36.462 -13.771 -18.319 1.00 36.44 200 GLY A O 1
ATOM 1609 N N . MET A 1 201 ? -35.877 -11.612 -18.560 1.00 32.34 201 MET A N 1
ATOM 1610 C CA . MET A 1 201 ? -34.867 -11.855 -19.583 1.00 32.34 201 MET A CA 1
ATOM 1611 C C . MET A 1 201 ? -33.686 -12.600 -18.942 1.00 32.34 201 MET A C 1
ATOM 1613 O O . MET A 1 201 ? -33.195 -12.149 -17.901 1.00 32.34 201 MET A O 1
ATOM 1617 N N . PRO A 1 202 ? -33.207 -13.710 -19.531 1.00 40.56 202 PRO A N 1
ATOM 1618 C CA . PRO A 1 202 ? -31.948 -14.309 -19.119 1.00 40.56 202 PRO A CA 1
ATOM 1619 C C . PRO A 1 202 ? -30.807 -13.310 -19.341 1.00 40.56 202 PRO A C 1
ATOM 1621 O O . PRO A 1 202 ? -30.877 -12.442 -20.211 1.00 40.56 202 PRO A O 1
ATOM 1624 N N . PHE A 1 203 ? -29.765 -13.424 -18.519 1.00 40.28 203 PHE A N 1
ATOM 1625 C CA . PHE A 1 203 ? -28.557 -12.613 -18.625 1.00 40.28 203 PHE A CA 1
ATOM 1626 C C . PHE A 1 203 ? -27.982 -12.710 -20.045 1.00 40.28 203 PHE A C 1
ATOM 1628 O O . PHE A 1 203 ? -27.615 -13.797 -20.487 1.00 40.28 203 PHE A O 1
ATOM 1635 N N . ASP A 1 204 ? -27.933 -11.577 -20.749 1.00 40.25 204 ASP A N 1
ATOM 1636 C CA . ASP A 1 204 ? -27.323 -11.452 -22.069 1.00 40.25 204 ASP A CA 1
ATOM 1637 C C . ASP A 1 204 ? -25.852 -11.027 -21.899 1.00 40.25 204 ASP A C 1
ATOM 1639 O O . ASP A 1 204 ? -25.586 -9.862 -21.580 1.00 40.25 204 ASP A O 1
ATOM 1643 N N . PRO A 1 205 ? -24.878 -11.935 -22.094 1.00 46.78 205 PRO A N 1
ATOM 1644 C CA . PRO A 1 205 ? -23.456 -11.620 -21.978 1.00 46.78 205 PRO A CA 1
ATOM 1645 C C . PRO A 1 205 ? -22.946 -10.687 -23.091 1.00 46.78 205 PRO A C 1
ATOM 1647 O O . PRO A 1 205 ? -21.778 -10.304 -23.063 1.00 46.78 205 PRO A O 1
ATOM 1650 N N . THR A 1 206 ? -23.790 -10.312 -24.060 1.00 40.50 206 THR A N 1
ATOM 1651 C CA . THR A 1 206 ? -23.450 -9.389 -25.154 1.00 40.50 206 THR A CA 1
ATOM 1652 C C . THR A 1 206 ? -24.013 -7.976 -24.973 1.00 40.50 206 THR A C 1
ATOM 1654 O O . THR A 1 206 ? -23.757 -7.104 -25.806 1.00 40.50 206 THR A O 1
ATOM 1657 N N . ALA A 1 207 ? -24.724 -7.701 -23.870 1.00 40.25 207 ALA A N 1
ATOM 1658 C CA . ALA A 1 207 ? -25.241 -6.367 -23.584 1.00 40.25 207 ALA A CA 1
ATOM 1659 C C . ALA A 1 207 ? -24.084 -5.354 -23.424 1.00 40.25 207 ALA A C 1
ATOM 1661 O O . ALA A 1 207 ? -23.158 -5.596 -22.643 1.00 40.25 207 ALA A O 1
ATOM 1662 N N . PRO A 1 208 ? -24.113 -4.202 -24.125 1.00 40.19 208 PRO A N 1
ATOM 1663 C CA . PRO A 1 208 ? -23.051 -3.212 -24.024 1.00 40.19 208 PRO A CA 1
ATOM 1664 C C . PRO A 1 208 ? -22.944 -2.743 -22.573 1.00 40.19 208 PRO A C 1
ATOM 1666 O O . PRO A 1 208 ? -23.941 -2.329 -21.978 1.00 40.19 208 PRO A O 1
ATOM 1669 N N . ALA A 1 209 ? -21.739 -2.817 -22.005 1.00 40.81 209 ALA A N 1
ATOM 1670 C CA . ALA A 1 209 ? -21.454 -2.360 -20.653 1.00 40.81 209 ALA A CA 1
ATOM 1671 C C . ALA A 1 209 ? -21.887 -0.894 -20.514 1.00 40.81 209 ALA A C 1
ATOM 1673 O O . ALA A 1 209 ? -21.190 0.023 -20.951 1.00 40.81 209 ALA A O 1
ATOM 1674 N N . THR A 1 210 ? -23.068 -0.651 -19.940 1.00 50.47 210 THR A N 1
ATOM 1675 C CA . THR A 1 210 ? -23.519 0.710 -19.667 1.00 50.47 210 THR A CA 1
ATOM 1676 C C . THR A 1 210 ? -22.527 1.309 -18.686 1.00 50.47 210 THR A C 1
ATOM 1678 O O . THR A 1 210 ? -22.384 0.796 -17.573 1.00 50.47 210 THR A O 1
ATOM 1681 N N . SER A 1 211 ? -21.829 2.364 -19.105 1.00 47.47 211 SER A N 1
ATOM 1682 C CA . SER A 1 211 ? -20.858 3.077 -18.278 1.00 47.47 211 SER A CA 1
ATOM 1683 C C . SER A 1 211 ? -21.443 3.337 -16.884 1.00 47.47 211 SER A C 1
ATOM 1685 O O . SER A 1 211 ? -22.598 3.782 -16.797 1.00 47.47 211 SER A O 1
ATOM 1687 N N . PRO A 1 212 ? -20.696 3.079 -15.795 1.00 55.97 212 PRO A N 1
ATOM 1688 C CA . PRO A 1 212 ? -21.204 3.289 -14.449 1.00 55.97 212 PRO A CA 1
ATOM 1689 C C . PRO A 1 212 ? -21.679 4.735 -14.298 1.00 55.97 212 PRO A C 1
ATOM 1691 O O . PRO A 1 212 ? -21.008 5.677 -14.723 1.00 55.97 212 PRO A O 1
ATOM 1694 N N . ARG A 1 213 ? -22.873 4.912 -13.720 1.00 57.50 213 ARG A N 1
ATOM 1695 C CA . ARG A 1 213 ? -23.455 6.245 -13.521 1.00 57.50 213 ARG A CA 1
ATOM 1696 C C . ARG A 1 213 ? -22.476 7.118 -12.727 1.00 57.50 213 ARG A C 1
ATOM 1698 O O . ARG A 1 213 ? -21.872 6.619 -11.774 1.00 57.50 213 ARG A O 1
ATOM 1705 N N . PRO A 1 214 ? -22.341 8.411 -13.061 1.00 76.69 214 PRO A N 1
ATOM 1706 C CA . PRO A 1 214 ? -21.444 9.294 -12.332 1.00 76.69 214 PRO A CA 1
ATOM 1707 C C . PRO A 1 214 ? -21.840 9.347 -10.853 1.00 76.69 214 PRO A C 1
ATOM 1709 O O . PRO A 1 214 ? -23.020 9.251 -10.504 1.00 76.69 214 PRO A O 1
ATOM 1712 N N . LEU A 1 215 ? -20.854 9.527 -9.971 1.00 62.75 215 LEU A N 1
ATOM 1713 C CA . LEU A 1 215 ? -21.053 9.538 -8.515 1.00 62.75 215 LEU A CA 1
ATOM 1714 C C . LEU A 1 215 ? -22.172 10.500 -8.090 1.00 62.75 215 LEU A C 1
ATOM 1716 O O . LEU A 1 215 ? -22.979 10.170 -7.229 1.00 62.75 215 LEU A O 1
ATOM 1720 N N . MET A 1 216 ? -22.272 11.649 -8.755 1.00 73.94 216 MET A N 1
ATOM 1721 C CA . MET A 1 216 ? -23.326 12.637 -8.533 1.00 73.94 216 MET A CA 1
ATOM 1722 C C . MET A 1 216 ? -24.735 12.076 -8.765 1.00 73.94 216 MET A C 1
ATOM 1724 O O . MET A 1 216 ? -25.652 12.372 -8.003 1.00 73.94 216 MET A O 1
ATOM 1728 N N . ASP A 1 217 ? -24.922 11.215 -9.760 1.00 73.25 217 ASP A N 1
ATOM 1729 C CA . ASP A 1 217 ? -26.217 10.586 -10.018 1.00 73.25 217 ASP A CA 1
ATOM 1730 C C . ASP A 1 217 ? -26.531 9.496 -8.995 1.00 73.25 217 ASP A C 1
ATOM 1732 O O . ASP A 1 217 ? -27.680 9.381 -8.559 1.00 73.25 217 ASP A O 1
ATOM 1736 N N . ILE A 1 218 ? -25.517 8.735 -8.572 1.00 75.56 218 ILE A N 1
ATOM 1737 C CA . ILE A 1 218 ? -25.657 7.709 -7.531 1.00 75.56 218 ILE A CA 1
ATOM 1738 C C . ILE A 1 218 ? -26.023 8.365 -6.195 1.00 75.56 218 ILE A C 1
ATOM 1740 O O . ILE A 1 218 ? -27.018 7.981 -5.581 1.00 75.56 218 ILE A O 1
ATOM 1744 N N . CYS A 1 219 ? -25.287 9.401 -5.785 1.00 69.94 219 CYS A N 1
ATOM 1745 C CA . CYS A 1 219 ? -25.542 10.152 -4.557 1.00 69.94 219 CYS A CA 1
ATOM 1746 C C . CYS A 1 219 ? -26.932 10.790 -4.569 1.00 69.94 219 CYS A C 1
ATOM 1748 O O . CYS A 1 219 ? -27.693 10.633 -3.616 1.00 69.94 219 CYS A O 1
ATOM 1750 N N . ARG A 1 220 ? -27.316 11.450 -5.671 1.00 88.88 220 ARG A N 1
ATOM 1751 C CA . ARG A 1 220 ? -28.656 12.035 -5.806 1.00 88.88 220 ARG A CA 1
ATOM 1752 C C . ARG A 1 220 ? -29.744 10.975 -5.687 1.00 88.88 220 ARG A C 1
ATOM 1754 O O . ARG A 1 220 ? -30.745 11.198 -5.010 1.00 88.88 220 ARG A O 1
ATOM 1761 N N . ARG A 1 221 ? -29.568 9.830 -6.353 1.00 76.56 221 ARG A N 1
ATOM 1762 C CA . ARG A 1 221 ? -30.541 8.734 -6.330 1.00 76.56 221 ARG A CA 1
ATOM 1763 C C . ARG A 1 221 ? -30.688 8.160 -4.926 1.00 76.56 221 ARG A C 1
ATOM 1765 O O . ARG A 1 221 ? -31.820 8.023 -4.483 1.00 76.56 221 ARG A O 1
ATOM 1772 N N . ALA A 1 222 ? -29.584 7.896 -4.229 1.00 73.06 222 ALA A N 1
ATOM 1773 C CA . ALA A 1 222 ? -29.600 7.408 -2.852 1.00 73.06 222 ALA A CA 1
ATOM 1774 C C . ALA A 1 222 ? -30.348 8.377 -1.921 1.00 73.06 222 ALA A C 1
ATOM 1776 O O . ALA A 1 222 ? -31.274 7.965 -1.228 1.00 73.06 222 ALA A O 1
ATOM 1777 N N . ILE A 1 223 ? -30.042 9.678 -2.002 1.00 81.31 223 ILE A N 1
ATOM 1778 C CA . ILE A 1 223 ? -30.724 10.712 -1.207 1.00 81.31 223 ILE A CA 1
ATOM 1779 C C . ILE A 1 223 ? -32.226 10.740 -1.512 1.00 81.31 223 ILE A C 1
ATOM 1781 O O . ILE A 1 223 ? -33.041 10.766 -0.598 1.00 81.31 223 ILE A O 1
ATOM 1785 N N . ARG A 1 224 ? -32.630 10.704 -2.788 1.00 84.75 224 ARG A N 1
ATOM 1786 C CA . ARG A 1 224 ? -34.055 10.741 -3.166 1.00 84.75 224 ARG A CA 1
ATOM 1787 C C . ARG A 1 224 ? -34.814 9.463 -2.791 1.00 84.75 224 ARG A C 1
ATOM 1789 O O . ARG A 1 224 ? -36.014 9.548 -2.540 1.00 84.75 224 ARG A O 1
ATOM 1796 N N . VAL A 1 225 ? -34.146 8.307 -2.784 1.00 77.69 225 VAL A N 1
ATOM 1797 C CA . VAL A 1 225 ? -34.716 7.035 -2.309 1.00 77.69 225 VAL A CA 1
ATOM 1798 C C . VAL A 1 225 ? -34.986 7.125 -0.812 1.00 77.69 225 VAL A C 1
ATOM 1800 O O . VAL A 1 225 ? -36.120 6.900 -0.405 1.00 77.69 225 VAL A O 1
ATOM 1803 N N . GLU A 1 226 ? -33.999 7.568 -0.034 1.00 75.25 226 GLU A N 1
ATOM 1804 C CA . GLU A 1 226 ? -34.126 7.741 1.418 1.00 75.25 226 GLU A CA 1
ATOM 1805 C C . GLU A 1 226 ? -35.177 8.805 1.780 1.00 75.25 226 GLU A C 1
ATOM 1807 O O . GLU A 1 226 ? -36.025 8.621 2.653 1.00 75.25 226 GLU A O 1
ATOM 1812 N N . MET A 1 227 ? -35.202 9.920 1.045 1.00 79.00 227 MET A N 1
ATOM 1813 C CA . MET A 1 227 ? -36.231 10.947 1.208 1.00 79.00 227 MET A CA 1
ATOM 1814 C C . MET A 1 227 ? -37.624 10.444 0.823 1.00 79.00 227 MET A C 1
ATOM 1816 O O . MET A 1 227 ? -38.605 10.915 1.386 1.00 79.00 227 MET A O 1
ATOM 1820 N N . GLY A 1 228 ? -37.753 9.494 -0.097 1.00 76.00 228 GLY A N 1
ATOM 1821 C CA . GLY A 1 228 ? -39.045 9.044 -0.603 1.00 76.00 228 GLY A CA 1
ATOM 1822 C C . GLY A 1 228 ? -39.752 10.096 -1.471 1.00 76.00 228 GLY A C 1
ATOM 1823 O O . GLY A 1 228 ? -39.653 11.309 -1.273 1.00 76.00 228 GLY A O 1
ATOM 1824 N N . ARG A 1 229 ? -40.518 9.629 -2.465 1.00 76.88 229 ARG A N 1
ATOM 1825 C CA . ARG A 1 229 ? -41.152 10.506 -3.471 1.00 76.88 229 ARG A CA 1
ATOM 1826 C C . ARG A 1 229 ? -42.075 11.564 -2.863 1.00 76.88 229 ARG A C 1
ATOM 1828 O O . ARG A 1 229 ? -42.103 12.694 -3.339 1.00 76.88 229 ARG A O 1
ATOM 1835 N N . HIS A 1 230 ? -42.778 11.211 -1.791 1.00 77.38 230 HIS A N 1
ATOM 1836 C CA . HIS A 1 230 ? -43.747 12.079 -1.133 1.00 77.38 230 HIS A CA 1
ATOM 1837 C C . HIS A 1 230 ? -43.105 13.254 -0.384 1.00 77.38 230 HIS A C 1
ATOM 1839 O O . HIS A 1 230 ? -43.800 14.231 -0.169 1.00 77.38 230 HIS A O 1
ATOM 1845 N N . ARG A 1 231 ? -41.810 13.226 -0.023 1.00 80.19 231 ARG A N 1
ATOM 1846 C CA . ARG A 1 231 ? -41.152 14.332 0.718 1.00 80.19 231 ARG A CA 1
ATOM 1847 C C . ARG A 1 231 ? -40.302 15.242 -0.160 1.00 80.19 231 ARG A C 1
ATOM 1849 O O . ARG A 1 231 ? -39.764 16.231 0.324 1.00 80.19 231 ARG A O 1
ATOM 1856 N N . LEU A 1 232 ? -40.192 14.951 -1.457 1.00 82.25 232 LEU A N 1
ATOM 1857 C CA . LEU A 1 232 ? -39.375 15.752 -2.374 1.00 82.25 232 LEU A CA 1
ATOM 1858 C C . LEU A 1 232 ? -39.868 17.194 -2.523 1.00 82.25 232 LEU A C 1
ATOM 1860 O O . LEU A 1 232 ? -39.058 18.083 -2.760 1.00 82.25 232 LEU A O 1
ATOM 1864 N N . HIS A 1 233 ? -41.166 17.447 -2.345 1.00 83.25 233 HIS A N 1
ATOM 1865 C CA . HIS A 1 233 ? -41.710 18.807 -2.368 1.00 83.25 233 HIS A CA 1
ATOM 1866 C C . HIS A 1 233 ? -41.225 19.664 -1.185 1.00 83.25 233 HIS A C 1
ATOM 1868 O O . HIS A 1 233 ? -41.236 20.884 -1.278 1.00 83.25 233 HIS A O 1
ATOM 1874 N N . ARG A 1 234 ? -40.738 19.039 -0.105 1.00 83.50 234 ARG A N 1
ATOM 1875 C CA . ARG A 1 234 ? -40.246 19.714 1.106 1.00 83.50 234 ARG A CA 1
ATOM 1876 C C . ARG A 1 234 ? -38.747 20.001 1.079 1.00 83.50 234 ARG A C 1
ATOM 1878 O O . ARG A 1 234 ? -38.192 20.472 2.066 1.00 83.50 234 ARG A O 1
ATOM 1885 N N . VAL A 1 235 ? -38.056 19.727 -0.032 1.00 85.75 235 VAL A N 1
ATOM 1886 C CA . VAL A 1 235 ? -36.608 19.993 -0.157 1.00 85.75 235 VAL A CA 1
ATOM 1887 C C . VAL A 1 235 ? -36.285 21.472 0.091 1.00 85.75 235 VAL A C 1
ATOM 1889 O O . VAL A 1 235 ? -35.224 21.788 0.633 1.00 85.75 235 VAL A O 1
ATOM 1892 N N . ASP A 1 236 ? -37.209 22.377 -0.237 1.00 82.06 236 ASP A N 1
ATOM 1893 C CA . ASP A 1 236 ? -37.038 23.813 -0.014 1.00 82.06 236 ASP A CA 1
ATOM 1894 C C . ASP A 1 236 ? -37.054 24.203 1.474 1.00 82.06 236 ASP A C 1
ATOM 1896 O O . ASP A 1 236 ? -36.426 25.199 1.838 1.00 82.06 236 ASP A O 1
ATOM 1900 N N . GLU A 1 237 ? -37.641 23.376 2.344 1.00 86.00 237 GLU A N 1
ATOM 1901 C CA . GLU A 1 237 ? -37.640 23.554 3.805 1.00 86.00 237 GLU A CA 1
ATOM 1902 C C . GLU A 1 237 ? -36.304 23.146 4.448 1.00 86.00 237 GLU A C 1
ATOM 1904 O O . GLU A 1 237 ? -36.004 23.532 5.580 1.00 86.00 237 GLU A O 1
ATOM 1909 N N . LEU A 1 238 ? -35.470 22.371 3.743 1.00 81.44 238 LEU A N 1
ATOM 1910 C CA . LEU A 1 238 ? -34.180 21.930 4.265 1.00 81.44 238 LEU A CA 1
ATOM 1911 C C . LEU A 1 238 ? -33.221 23.120 4.404 1.00 81.44 238 LEU A C 1
ATOM 1913 O O . LEU A 1 238 ? -33.133 23.988 3.529 1.00 81.44 238 LEU A O 1
ATOM 1917 N N . ARG A 1 239 ? -32.418 23.129 5.473 1.00 84.12 239 ARG A N 1
ATOM 1918 C CA . ARG A 1 239 ? -31.328 24.101 5.678 1.00 84.12 239 ARG A CA 1
ATOM 1919 C C . ARG A 1 239 ? -30.105 23.753 4.822 1.00 84.12 239 ARG A C 1
ATOM 1921 O O . ARG A 1 239 ? -29.010 23.550 5.330 1.00 84.12 239 ARG A O 1
ATOM 1928 N N . LEU A 1 240 ? -30.316 23.635 3.514 1.00 83.19 240 LEU A N 1
ATOM 1929 C CA . LEU A 1 240 ? -29.285 23.320 2.531 1.00 83.19 240 LEU A CA 1
ATOM 1930 C C . LEU A 1 240 ? -29.020 24.524 1.616 1.00 83.19 240 LEU A C 1
ATOM 1932 O O . LEU A 1 240 ? -29.969 25.215 1.232 1.00 83.19 240 LEU A O 1
ATOM 1936 N N . PRO A 1 241 ? -27.761 24.748 1.200 1.00 87.81 241 PRO A N 1
ATOM 1937 C CA . PRO A 1 241 ? -27.430 25.691 0.140 1.00 87.81 241 PRO A CA 1
ATOM 1938 C C . PRO A 1 241 ? -28.279 25.473 -1.131 1.00 87.81 241 PRO A C 1
ATOM 1940 O O . PRO A 1 241 ? -28.512 24.319 -1.516 1.00 87.81 241 PRO A O 1
ATOM 1943 N N . PRO A 1 242 ? -28.686 26.542 -1.848 1.00 85.12 242 PRO A N 1
ATOM 1944 C CA . PRO A 1 242 ? -29.484 26.437 -3.077 1.00 85.12 242 PRO A CA 1
ATOM 1945 C C . PRO A 1 242 ? -28.935 25.468 -4.147 1.00 85.12 242 PRO A C 1
ATOM 1947 O O . PRO A 1 242 ? -29.734 24.763 -4.769 1.00 85.12 242 PRO A O 1
ATOM 1950 N N . PRO A 1 243 ? -27.606 25.343 -4.360 1.00 84.00 243 PRO A N 1
ATOM 1951 C CA . PRO A 1 243 ? -27.056 24.344 -5.278 1.00 84.00 243 PRO A CA 1
ATOM 1952 C C . PRO A 1 243 ? -27.400 22.899 -4.891 1.00 84.00 243 PRO A C 1
ATOM 1954 O O . PRO A 1 243 ? -27.711 22.094 -5.766 1.00 84.00 243 PRO A O 1
ATOM 1957 N N . LEU A 1 244 ? -27.412 22.576 -3.594 1.00 82.62 244 LEU A N 1
ATOM 1958 C CA . LEU A 1 244 ? -27.737 21.233 -3.109 1.00 82.62 244 LEU A CA 1
ATOM 1959 C C . LEU A 1 244 ? -29.237 20.939 -3.199 1.00 82.62 244 LEU A C 1
ATOM 1961 O O . LEU A 1 244 ? -29.618 19.823 -3.549 1.00 82.62 244 LEU A O 1
ATOM 1965 N N . LYS A 1 245 ? -30.095 21.943 -2.983 1.00 87.50 245 LYS A N 1
ATOM 1966 C CA . LYS A 1 245 ? -31.544 21.815 -3.219 1.00 87.50 245 LYS A CA 1
ATOM 1967 C C . LYS A 1 245 ? -31.845 21.505 -4.684 1.00 87.50 245 LYS A C 1
ATOM 1969 O O . LYS A 1 245 ? -32.552 20.542 -4.975 1.00 87.50 245 LYS A O 1
ATOM 1974 N N . ARG A 1 246 ? -31.241 22.255 -5.614 1.00 87.06 246 ARG A N 1
ATOM 1975 C CA . ARG A 1 246 ? -31.346 21.998 -7.065 1.00 87.06 246 ARG A CA 1
ATOM 1976 C C . ARG A 1 246 ? -30.818 20.619 -7.441 1.00 87.06 246 ARG A C 1
ATOM 1978 O O . ARG A 1 246 ? -31.497 19.880 -8.153 1.00 87.06 246 ARG A O 1
ATOM 1985 N N . PHE A 1 247 ? -29.666 20.243 -6.887 1.00 89.12 247 PHE A N 1
ATOM 1986 C CA . PHE A 1 247 ? -29.084 18.922 -7.074 1.00 89.12 247 PHE A CA 1
ATOM 1987 C C . PHE A 1 247 ? -30.046 17.809 -6.644 1.00 89.12 247 PHE A C 1
ATOM 1989 O O . PHE A 1 247 ? -30.291 16.904 -7.438 1.00 89.12 247 PHE A O 1
ATOM 1996 N N . ILE A 1 248 ? -30.638 17.884 -5.448 1.00 89.12 248 ILE A N 1
ATOM 1997 C CA . ILE A 1 248 ? -31.601 16.885 -4.956 1.00 89.12 248 ILE A CA 1
ATOM 1998 C C . ILE A 1 248 ? -32.871 16.883 -5.810 1.00 89.12 248 ILE A C 1
ATOM 2000 O O . ILE A 1 248 ? -33.367 15.809 -6.149 1.00 89.12 248 ILE A O 1
ATOM 2004 N N . LEU A 1 249 ? -33.381 18.053 -6.205 1.00 87.12 249 LEU A N 1
ATOM 2005 C CA . LEU A 1 249 ? -34.589 18.194 -7.027 1.00 87.12 249 LEU A CA 1
ATOM 2006 C C . LEU A 1 249 ? -34.391 17.819 -8.500 1.00 87.12 249 LEU A C 1
ATOM 2008 O O . LEU A 1 249 ? -35.381 17.738 -9.223 1.00 87.12 249 LEU A O 1
ATOM 2012 N N . TYR A 1 250 ? -33.157 17.540 -8.927 1.00 84.12 250 TYR A N 1
ATOM 2013 C CA . TYR A 1 250 ? -32.802 17.330 -10.333 1.00 84.12 250 TYR A CA 1
ATOM 2014 C C . TYR A 1 250 ? -33.189 18.532 -11.214 1.00 84.12 250 TYR A C 1
ATOM 2016 O O . TYR A 1 250 ? -33.682 18.383 -12.330 1.00 84.12 250 TYR A O 1
ATOM 2024 N N . ARG A 1 251 ? -32.985 19.743 -10.68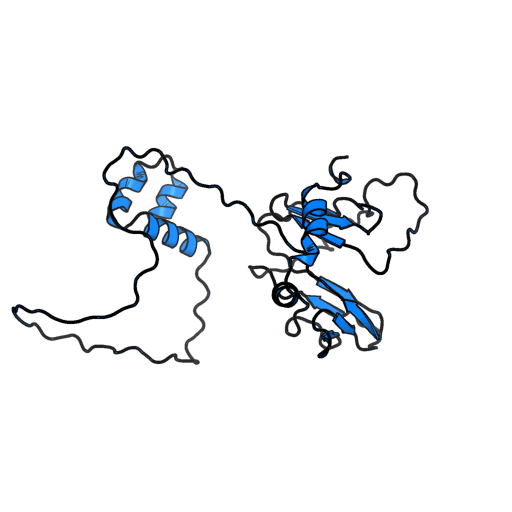5 1.00 77.75 251 ARG A N 1
ATOM 2025 C CA . ARG A 1 251 ? -33.160 21.010 -11.404 1.00 77.75 251 ARG A CA 1
ATOM 2026 C C . ARG A 1 251 ? -31.783 21.520 -11.836 1.00 77.75 251 ARG A C 1
ATOM 2028 O O . ARG A 1 251 ? -30.839 21.426 -11.051 1.00 77.75 251 ARG A O 1
ATOM 2035 N N . LYS A 1 252 ? -31.675 22.001 -13.078 1.00 54.53 252 LYS A N 1
ATOM 2036 C CA . LYS A 1 252 ? -30.466 22.668 -13.586 1.00 54.53 252 LYS A CA 1
ATOM 2037 C C . LYS A 1 252 ? -30.295 24.041 -12.935 1.00 54.53 252 LYS A C 1
ATOM 2039 O O . LYS A 1 252 ? -31.326 24.673 -12.613 1.00 54.53 252 LYS A O 1
#

Sequence (252 aa):
LDDMLRPAKFDFILGSQQLIGRQTQELHAWNPDDRSLNIFVKDDDCFTFHRHPVAQSTDCIRGKVSSRGECHHDSKNCASWQYPTGVPLRPAYIPIPDKFYCILDMDDGYMAFATDEHYLGVAFRNLQGRTLYPIVSAVWGHCEVTMKYLGGIERERPKFEPLPFSPILRNVVSPWTIFSPDEHSGISAEKSDDDKEKVGMPFDPTAPATSPRPLMDICRRAIRVEMGRHRLHRVDELRLPPPLKRFILYRK

Solvent-accessible surface area (backbone atoms only — not comparable to full-atom values): 16663 Å² total; per-residue (Å²): 115,72,54,57,57,75,56,68,70,56,56,53,36,67,77,46,33,88,75,56,50,68,71,62,28,62,56,45,8,59,26,80,90,46,50,33,90,58,45,46,58,38,93,92,40,59,38,27,35,40,27,55,75,52,80,100,46,78,42,43,41,30,32,59,47,60,80,68,92,55,88,86,85,60,74,90,80,47,79,91,74,77,77,63,62,88,68,95,82,68,72,99,72,75,84,78,60,100,60,67,45,81,44,76,42,58,86,86,5,32,34,28,41,29,45,95,89,43,67,43,22,55,75,46,68,84,45,47,95,62,30,64,57,58,69,52,75,49,60,58,56,68,43,68,54,74,51,80,58,52,73,81,80,81,78,77,68,82,78,72,69,76,73,90,67,78,90,80,70,96,80,83,81,81,88,90,82,91,84,79,88,85,84,91,84,90,87,88,84,88,88,81,93,85,79,87,80,80,69,84,76,75,92,62,93,79,63,77,82,72,74,79,74,55,68,70,56,52,53,36,49,53,52,47,60,77,56,32,83,88,47,58,84,51,48,81,77,48,100,59,61,69,71,58,42,29,53,63,70,72,47,134

Nearest PDB structures (foldseek):
  2ihs-assembly2_B  TM=8.517E-01  e=3.236E-15  Drosophila melanogaster
  6dn8-assembly1_A  TM=8.401E-01  e=1.151E-14  Homo sapiens
  6dn8-assembly3_E  TM=8.487E-01  e=2.464E-14  Homo sapiens
  6dn8-assembly2_C  TM=8.447E-01  e=2.171E-14  Homo sapiens
  2fnj-assembly1_A  TM=8.131E-01  e=1.080E-14  Drosophila melanogaster

InterPro domains:
  IPR001496 SOCS box domain [PF07525] (211-249)
  IPR001496 SOCS box domain [PS50225] (198-252)
  IPR001496 SOCS box domain [SM00969] (212-251)
  IPR003877 SPRY domain [PF00622] (96-147)
  IPR013320 Concanavalin A-like lectin/glucanase domain superfamily [SSF49899] (20-163)
  IPR036036 SOCS box-like domain superfamily [SSF158235] (210-251)
  IPR043136 B30.2/SPRY domain superfamily [G3DSA:2.60.120.920] (20-148)
  IPR050672 F-box/SPRY and SOCS box protein families [PTHR12245] (68-250)

Foldseek 3Di:
DVQFDDDPQVVVLQVCLVVQDPVNQLQFAWDQVFWDPQKHQDPVHRQKIWGAQDAPDKIKTWTNDDDDDDEDDPPVPDDDDDFLPDPPDDDPDDDDDLDKDWDADQVQAFIFIGDPVGTRGTDDGPRHPHGDTDMDMDRHHGDMRGDTDSDDDDPPDPPPDPDPDDDDDDDDDDPDDDDDDDDDDDDDDDDDDDDDDPDDDPDDPPPPDDPPDPPLVVVLVVVPVVCDPVNLVCLVVDPDDPVVNCSNNVHD

Mean predicted aligned error: 17.98 Å

pLDDT: mean 72.54, std 22.91, range [25.75, 98.62]

Organism: Angiostrongylus cantonensis (NCBI:txid6313)

Secondary structure (DSSP, 8-state):
-GGGSPPHHHHHHHHHGGGS-HHHHHHTSEEEEEE-TTEEE-SS-TTEEEE---TT--EEEEES--SS------TTTSPP--SSTT-TT--S-PPPPS--EEEEETTTTEEEEE-SS-EEEEEEE--TT-----EEEE-STT-EEE------PPP----------------S--S-------------------------PPP-TTS----PPPHHHHHHHHHHHHH-GGGGGGGGGSS--HHHHHHHHT--